Protein AF-A0A316RQM1-F1 (afdb_monomer_lite)

pLDDT: mean 90.56, std 8.35, range [61.09, 98.31]

Structure (mmCIF, N/CA/C/O backbone):
data_AF-A0A316RQM1-F1
#
_entry.id   AF-A0A316RQM1-F1
#
loop_
_atom_site.group_PDB
_atom_site.id
_atom_site.type_symbol
_atom_site.label_atom_id
_atom_site.label_alt_id
_atom_site.label_comp_id
_atom_site.label_asym_id
_atom_site.label_entity_id
_atom_site.label_seq_id
_atom_site.pdbx_PDB_ins_code
_atom_site.Cartn_x
_atom_site.Cartn_y
_atom_site.Cartn_z
_atom_site.occupancy
_atom_site.B_iso_or_equiv
_atom_site.auth_seq_id
_atom_site.auth_comp_id
_atom_site.auth_asym_id
_atom_site.auth_atom_id
_atom_site.pdbx_PDB_model_num
ATOM 1 N N . MET A 1 1 ? 5.976 -6.805 -0.600 1.00 80.56 1 MET A N 1
ATOM 2 C CA . MET A 1 1 ? 6.925 -6.473 -1.693 1.00 80.56 1 MET A CA 1
ATOM 3 C C . MET A 1 1 ? 8.265 -7.166 -1.502 1.00 80.56 1 MET A C 1
ATOM 5 O O . MET A 1 1 ? 8.584 -7.981 -2.345 1.00 80.56 1 MET A O 1
ATOM 9 N N . ARG A 1 2 ? 9.042 -6.856 -0.448 1.00 82.62 2 ARG A N 1
ATOM 10 C CA . ARG A 1 2 ? 10.374 -7.451 -0.222 1.00 82.62 2 ARG A CA 1
ATOM 11 C C . ARG A 1 2 ? 10.342 -8.982 -0.248 1.00 82.62 2 ARG A C 1
ATOM 13 O O . ARG A 1 2 ? 10.965 -9.556 -1.122 1.00 82.62 2 ARG A O 1
ATOM 20 N N . GLU A 1 3 ? 9.548 -9.592 0.629 1.00 82.88 3 GLU A N 1
ATOM 21 C CA . GLU A 1 3 ? 9.405 -11.055 0.717 1.00 82.88 3 GLU A CA 1
ATOM 22 C C . GLU A 1 3 ? 9.011 -11.685 -0.626 1.00 82.88 3 GLU A C 1
ATOM 24 O O . GLU A 1 3 ? 9.565 -12.702 -1.028 1.00 82.88 3 GLU A O 1
ATOM 29 N N . PHE A 1 4 ? 8.099 -11.039 -1.362 1.00 86.31 4 PHE A N 1
ATOM 30 C CA . PHE A 1 4 ? 7.706 -11.479 -2.701 1.00 86.31 4 PHE A CA 1
ATOM 31 C C . PHE A 1 4 ? 8.886 -11.440 -3.677 1.00 86.31 4 PHE A C 1
ATOM 33 O O . PHE A 1 4 ? 9.168 -12.439 -4.314 1.00 86.31 4 PHE A O 1
ATOM 40 N N . LEU A 1 5 ? 9.603 -10.316 -3.776 1.00 86.56 5 LEU A N 1
ATOM 41 C CA . LEU A 1 5 ? 10.746 -10.194 -4.689 1.00 86.56 5 LEU A CA 1
ATOM 42 C C . LEU A 1 5 ? 11.932 -11.083 -4.287 1.00 86.56 5 LEU A C 1
ATOM 44 O O . LEU A 1 5 ? 12.729 -11.424 -5.143 1.00 86.56 5 LEU A O 1
ATOM 48 N N . GLU A 1 6 ? 12.067 -11.440 -3.009 1.00 86.62 6 GLU A N 1
ATOM 49 C CA . GLU A 1 6 ? 13.113 -12.351 -2.524 1.00 86.62 6 GLU A CA 1
ATOM 50 C C . GLU A 1 6 ? 12.793 -13.832 -2.779 1.00 86.62 6 GLU A C 1
ATOM 52 O O . GLU A 1 6 ? 13.708 -14.650 -2.789 1.00 86.62 6 GLU A O 1
ATOM 57 N N . SER A 1 7 ? 11.517 -14.180 -2.965 1.00 86.56 7 SER A N 1
ATOM 58 C CA . SER A 1 7 ? 11.055 -15.558 -3.203 1.00 86.56 7 SER A CA 1
ATOM 59 C C . SER A 1 7 ? 10.560 -15.811 -4.629 1.00 86.56 7 SER A C 1
ATOM 61 O O . SER A 1 7 ? 10.368 -16.963 -5.018 1.00 86.56 7 SER A O 1
ATOM 63 N N . ALA A 1 8 ? 10.338 -14.755 -5.412 1.00 87.12 8 ALA A N 1
ATOM 64 C CA . ALA A 1 8 ? 9.932 -14.857 -6.801 1.00 87.12 8 ALA A CA 1
ATOM 65 C C . ALA A 1 8 ? 11.071 -15.412 -7.664 1.00 87.12 8 ALA A C 1
ATOM 67 O O . ALA A 1 8 ? 12.241 -15.112 -7.454 1.00 87.12 8 ALA A O 1
ATOM 68 N N . SER A 1 9 ? 10.702 -16.191 -8.677 1.00 84.06 9 SER A N 1
ATOM 69 C CA . SER A 1 9 ? 11.599 -16.601 -9.755 1.00 84.06 9 SER A CA 1
ATOM 70 C C . SER A 1 9 ? 11.026 -16.112 -11.078 1.00 84.06 9 SER A C 1
ATOM 72 O O . SER A 1 9 ? 9.811 -16.136 -11.291 1.00 84.06 9 SER A O 1
ATOM 74 N N . PHE A 1 10 ? 11.900 -15.632 -11.958 1.00 85.56 10 PHE A N 1
ATOM 75 C CA . PHE A 1 10 ? 11.519 -15.050 -13.239 1.00 85.56 10 PHE A CA 1
ATOM 76 C C . PHE A 1 10 ? 12.146 -15.859 -14.371 1.00 85.56 10 PHE A C 1
ATOM 78 O O . PHE A 1 10 ? 13.320 -16.212 -14.315 1.00 85.56 10 PHE A O 1
ATOM 85 N N . THR A 1 11 ? 11.359 -16.146 -15.404 1.00 84.62 11 THR A N 1
ATOM 86 C CA . THR A 1 11 ? 11.815 -16.812 -16.630 1.00 84.62 11 THR A CA 1
ATOM 87 C C . THR A 1 11 ? 11.328 -16.015 -17.833 1.00 84.62 11 THR A C 1
ATOM 89 O O . THR A 1 11 ? 10.285 -15.361 -17.769 1.00 84.62 11 THR A O 1
ATOM 92 N N . TRP A 1 12 ? 12.100 -16.018 -18.915 1.00 87.56 12 TRP A N 1
ATOM 93 C CA . TRP A 1 12 ? 11.749 -15.339 -20.159 1.00 87.56 12 TRP A CA 1
ATOM 94 C C . TRP A 1 12 ? 12.370 -16.056 -21.356 1.00 87.56 12 TRP A C 1
ATOM 96 O O . TRP A 1 12 ? 13.338 -16.806 -21.229 1.00 87.56 12 TRP A O 1
ATOM 106 N N . GLU A 1 13 ? 11.794 -15.820 -22.529 1.00 83.25 13 GLU A N 1
ATOM 107 C CA . GLU A 1 13 ? 12.276 -16.361 -23.797 1.00 83.25 13 GLU A CA 1
ATOM 108 C C . GLU A 1 13 ? 13.359 -15.447 -24.398 1.00 83.25 13 GLU A C 1
ATOM 110 O O . GLU A 1 13 ? 13.295 -14.226 -24.240 1.00 83.25 13 GLU A O 1
ATOM 115 N N . GLY A 1 14 ? 14.345 -16.014 -25.111 1.00 71.00 14 GLY A N 1
ATOM 116 C CA . GLY A 1 14 ? 15.284 -15.211 -25.915 1.00 71.00 14 GLY A CA 1
ATOM 117 C C . GLY A 1 14 ? 16.733 -15.701 -26.051 1.00 71.00 14 GLY A C 1
ATOM 118 O O . GLY A 1 14 ? 17.504 -15.058 -26.755 1.00 71.00 14 GLY A O 1
ATOM 119 N N . GLY A 1 15 ? 17.116 -16.830 -25.449 1.00 67.31 15 GLY A N 1
ATOM 120 C CA . GLY A 1 15 ? 18.496 -17.338 -25.519 1.00 67.31 15 GLY A CA 1
ATOM 121 C C . GLY A 1 15 ? 19.479 -16.580 -24.614 1.00 67.31 15 GLY A C 1
ATOM 122 O O . GLY A 1 15 ? 19.089 -15.714 -23.830 1.00 67.31 15 GLY A O 1
ATOM 123 N N . GLU A 1 16 ? 20.766 -16.931 -24.689 1.00 61.09 16 GLU A N 1
ATOM 124 C CA . GLU A 1 16 ? 21.826 -16.315 -23.878 1.00 61.09 16 GLU A CA 1
ATOM 125 C C . GLU A 1 16 ? 21.950 -14.807 -24.165 1.00 61.09 16 GLU A C 1
ATOM 127 O O . GLU A 1 16 ? 22.181 -14.390 -25.298 1.00 61.09 16 GLU A O 1
ATOM 132 N N . GLY A 1 17 ? 21.796 -13.977 -23.128 1.00 69.12 17 GLY A N 1
ATOM 133 C CA . GLY A 1 17 ? 21.959 -12.520 -23.213 1.00 69.12 17 GLY A CA 1
ATOM 134 C C . GLY A 1 17 ? 20.696 -11.722 -23.558 1.00 69.12 17 GLY A C 1
ATOM 135 O O . GLY A 1 17 ? 20.731 -10.494 -23.474 1.00 69.12 17 GLY A O 1
ATOM 136 N N . ALA A 1 18 ? 19.571 -12.369 -23.880 1.00 76.50 18 ALA A N 1
ATOM 137 C CA . ALA A 1 18 ? 18.295 -11.668 -23.997 1.00 76.50 18 ALA A CA 1
ATOM 138 C C . ALA A 1 18 ? 17.832 -11.172 -22.621 1.00 76.50 18 ALA A C 1
ATOM 140 O O . ALA A 1 18 ? 17.834 -11.927 -21.650 1.00 76.50 18 ALA A O 1
ATOM 141 N N . GLN A 1 19 ? 17.434 -9.904 -22.540 1.00 81.94 19 GLN A N 1
ATOM 142 C CA . GLN A 1 19 ? 16.924 -9.274 -21.324 1.00 81.94 19 GLN A CA 1
ATOM 143 C C . GLN A 1 19 ? 15.479 -8.825 -21.563 1.00 81.94 19 GLN A C 1
ATOM 145 O O . GLN A 1 19 ? 15.211 -8.158 -22.571 1.00 81.94 19 GLN A O 1
ATOM 150 N N . PRO A 1 20 ? 14.530 -9.199 -20.689 1.00 91.44 20 PRO A N 1
ATOM 151 C CA . PRO A 1 20 ? 13.158 -8.746 -20.819 1.00 91.44 20 PRO A CA 1
ATOM 152 C C . PRO A 1 20 ? 13.085 -7.250 -20.506 1.00 91.44 20 PRO A C 1
ATOM 154 O O . PRO A 1 20 ? 13.884 -6.724 -19.739 1.00 91.44 20 PRO A O 1
ATOM 157 N N . TYR A 1 21 ? 12.085 -6.570 -21.068 1.00 93.62 21 TYR A N 1
ATOM 158 C CA . TYR A 1 21 ? 11.759 -5.216 -20.628 1.00 93.62 21 TYR A CA 1
ATOM 159 C C . TYR A 1 21 ? 11.063 -5.289 -19.268 1.00 93.62 21 TYR A C 1
ATOM 161 O O . TYR A 1 21 ? 9.977 -5.865 -19.160 1.00 93.62 21 TYR A O 1
ATOM 169 N N . VAL A 1 22 ? 11.672 -4.700 -18.243 1.00 94.81 22 VAL A N 1
ATOM 170 C CA . VAL A 1 22 ? 11.156 -4.705 -16.873 1.00 94.81 22 VAL A CA 1
ATOM 171 C C . VAL A 1 22 ? 10.711 -3.301 -16.492 1.00 94.81 22 VAL A C 1
ATOM 173 O O . VAL A 1 22 ? 11.502 -2.360 -16.434 1.00 94.81 22 VAL A O 1
ATOM 176 N N . PHE A 1 23 ? 9.437 -3.159 -16.146 1.00 96.12 23 PHE A N 1
ATOM 177 C CA . PHE A 1 23 ? 8.900 -1.916 -15.606 1.00 96.12 23 PHE A CA 1
ATOM 178 C C . PHE A 1 23 ? 8.455 -2.079 -14.152 1.00 96.12 23 PHE A C 1
ATOM 180 O O . PHE A 1 23 ? 8.118 -3.169 -13.694 1.00 96.12 23 PHE A O 1
ATOM 187 N N . TYR A 1 24 ? 8.422 -0.968 -13.420 1.00 95.31 24 TYR A N 1
ATOM 188 C CA . TYR A 1 24 ? 7.946 -0.916 -12.043 1.00 95.31 24 TYR A CA 1
ATOM 189 C C . TYR A 1 24 ? 6.969 0.242 -11.870 1.00 95.31 2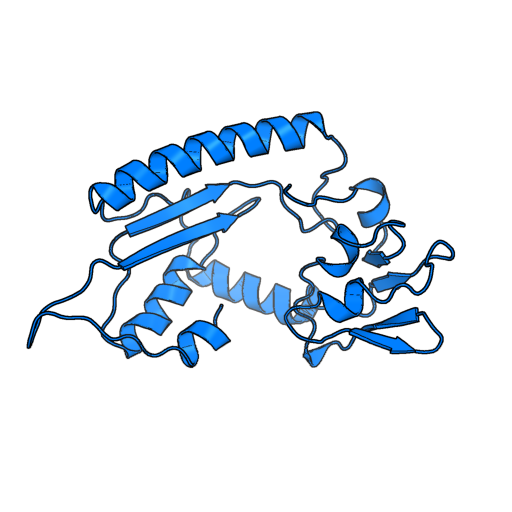4 TYR A C 1
ATOM 191 O O . TYR A 1 24 ? 7.334 1.396 -12.086 1.00 95.31 24 TYR A O 1
ATOM 199 N N . VAL A 1 25 ? 5.738 -0.049 -11.448 1.00 96.12 25 VAL A N 1
ATOM 200 C CA . VAL A 1 25 ? 4.724 0.971 -11.147 1.00 96.12 25 VAL A CA 1
ATOM 201 C C . VAL A 1 25 ? 4.502 1.027 -9.640 1.00 96.12 25 VAL A C 1
ATOM 203 O O . VAL A 1 25 ? 4.145 0.024 -9.029 1.00 96.12 25 VAL A O 1
ATOM 206 N N . ALA A 1 26 ? 4.692 2.202 -9.041 1.00 94.25 26 ALA A N 1
ATOM 207 C CA . ALA A 1 26 ? 4.460 2.429 -7.619 1.00 94.25 26 ALA A CA 1
ATOM 208 C C . ALA A 1 26 ? 3.297 3.401 -7.394 1.00 94.25 26 ALA A C 1
ATOM 210 O O . ALA A 1 26 ? 3.263 4.494 -7.969 1.00 94.25 26 ALA A O 1
ATOM 211 N N . THR A 1 27 ? 2.385 3.048 -6.494 1.00 93.94 27 THR A N 1
ATOM 212 C CA . THR A 1 27 ? 1.395 3.981 -5.947 1.00 93.94 27 THR A CA 1
ATOM 213 C C . THR A 1 27 ? 1.939 4.648 -4.689 1.00 93.94 27 THR A C 1
ATOM 215 O O . THR A 1 27 ? 2.566 3.982 -3.866 1.00 93.94 27 THR A O 1
ATOM 218 N N . TYR A 1 28 ? 1.687 5.942 -4.502 1.00 92.38 28 TYR A N 1
ATOM 219 C CA . TYR A 1 28 ? 2.135 6.669 -3.308 1.00 92.38 28 TYR A CA 1
ATOM 220 C C . TYR A 1 28 ? 1.220 7.850 -2.968 1.00 92.38 28 TYR A C 1
ATOM 222 O O . TYR A 1 28 ? 0.585 8.411 -3.856 1.00 92.38 28 TYR A O 1
ATOM 230 N N . GLY A 1 29 ? 1.170 8.264 -1.700 1.00 90.31 29 GLY A N 1
ATOM 231 C CA . GLY A 1 29 ? 0.398 9.441 -1.279 1.00 90.31 29 GLY A CA 1
ATOM 232 C C . GLY A 1 29 ? 1.213 10.735 -1.301 1.00 90.31 29 GLY A C 1
ATOM 233 O O . GLY A 1 29 ? 0.898 11.688 -2.025 1.00 90.31 29 GLY A O 1
ATOM 234 N N . THR A 1 30 ? 2.307 10.762 -0.535 1.00 86.81 30 THR A N 1
ATOM 235 C CA . THR A 1 30 ? 3.176 11.946 -0.405 1.00 86.81 30 THR A CA 1
ATOM 236 C C . THR A 1 30 ? 4.432 11.858 -1.272 1.00 86.81 30 THR A C 1
ATOM 238 O O . THR A 1 30 ? 4.593 12.641 -2.209 1.00 86.81 30 THR A O 1
ATOM 241 N N . THR A 1 31 ? 5.300 10.885 -0.996 1.00 86.56 31 THR A N 1
ATOM 242 C CA . THR A 1 31 ? 6.554 10.637 -1.723 1.00 86.56 31 THR A CA 1
ATOM 243 C C . THR A 1 31 ? 6.645 9.169 -2.121 1.00 86.56 31 THR A C 1
ATOM 245 O O . THR A 1 31 ? 6.156 8.304 -1.400 1.00 86.56 31 THR A O 1
ATOM 248 N N . ILE A 1 32 ? 7.292 8.885 -3.252 1.00 86.81 32 ILE A N 1
ATOM 249 C CA . ILE A 1 32 ? 7.579 7.515 -3.693 1.00 86.81 32 ILE A CA 1
ATOM 250 C C . ILE A 1 32 ? 8.691 6.847 -2.861 1.00 86.81 32 ILE A C 1
ATOM 252 O O . ILE A 1 32 ? 8.854 5.626 -2.873 1.00 86.81 32 ILE A O 1
ATOM 256 N N . GLY A 1 33 ? 9.460 7.640 -2.108 1.00 86.06 33 GLY A N 1
ATOM 257 C CA . GLY A 1 33 ? 10.521 7.139 -1.241 1.00 86.06 33 GLY A CA 1
ATOM 258 C C . GLY A 1 33 ? 11.615 6.392 -2.010 1.00 86.06 33 GLY A C 1
ATOM 259 O O . GLY A 1 33 ? 11.979 6.749 -3.130 1.00 86.06 33 GLY A O 1
ATOM 260 N N . ALA A 1 34 ? 12.156 5.345 -1.383 1.00 86.19 34 ALA A N 1
ATOM 261 C CA . ALA A 1 34 ? 13.225 4.506 -1.929 1.00 86.19 34 ALA A CA 1
ATOM 262 C C . ALA A 1 34 ? 12.710 3.162 -2.485 1.00 86.19 34 ALA A C 1
ATOM 264 O O . ALA A 1 34 ? 13.476 2.205 -2.607 1.00 86.19 34 ALA A O 1
ATOM 265 N N . VAL A 1 35 ? 11.409 3.047 -2.779 1.00 87.12 35 VAL A N 1
ATOM 266 C CA . VAL A 1 35 ? 10.796 1.757 -3.140 1.00 87.12 35 VAL A CA 1
ATOM 267 C C . VAL A 1 35 ? 11.360 1.195 -4.448 1.00 87.12 35 VAL A C 1
ATOM 269 O O . VAL A 1 35 ? 11.734 0.027 -4.499 1.00 87.12 35 VAL A O 1
ATOM 272 N N . VAL A 1 36 ? 11.539 2.046 -5.464 1.00 90.31 36 VAL A N 1
ATOM 273 C CA . VAL A 1 36 ? 12.078 1.650 -6.774 1.00 90.31 36 VAL A CA 1
ATOM 274 C C . VAL A 1 36 ? 13.533 1.198 -6.652 1.00 90.31 36 VAL A C 1
ATOM 276 O O . VAL A 1 36 ? 13.902 0.154 -7.176 1.00 90.31 36 VAL A O 1
ATOM 279 N N . SER A 1 37 ? 14.368 1.946 -5.922 1.00 88.25 37 SER A N 1
ATOM 280 C CA . SER A 1 37 ? 15.776 1.576 -5.733 1.00 88.25 37 SER A CA 1
ATOM 281 C C . SER A 1 37 ? 15.925 0.303 -4.898 1.00 88.25 37 SER A C 1
ATOM 283 O O . SER A 1 37 ? 16.822 -0.496 -5.158 1.00 88.25 37 SER A O 1
ATOM 285 N N . SER A 1 38 ? 15.030 0.081 -3.931 1.00 87.38 38 SER A N 1
ATOM 286 C CA . SER A 1 38 ? 14.982 -1.150 -3.139 1.00 87.38 38 SER A CA 1
ATOM 287 C C . SER A 1 38 ? 14.559 -2.350 -3.987 1.00 87.38 38 SER A C 1
ATOM 289 O O . SER A 1 38 ? 15.211 -3.386 -3.919 1.00 87.38 38 SER A O 1
ATOM 291 N N . ALA A 1 39 ? 13.527 -2.202 -4.823 1.00 90.81 39 ALA A N 1
ATOM 292 C CA . ALA A 1 39 ? 13.090 -3.241 -5.755 1.00 90.81 39 ALA A CA 1
ATOM 293 C C . ALA A 1 39 ? 14.188 -3.579 -6.773 1.00 90.81 39 ALA A C 1
ATOM 295 O O . ALA A 1 39 ? 14.514 -4.748 -6.957 1.00 90.81 39 ALA A O 1
ATOM 296 N N . ASN A 1 40 ? 14.835 -2.563 -7.353 1.00 90.12 40 ASN A N 1
ATOM 297 C CA . ASN A 1 40 ? 15.922 -2.765 -8.306 1.00 90.12 40 ASN A CA 1
ATOM 298 C C . ASN A 1 40 ? 17.098 -3.544 -7.689 1.00 90.12 40 ASN A C 1
ATOM 300 O O . ASN A 1 40 ? 17.657 -4.421 -8.333 1.00 90.12 40 ASN A O 1
ATOM 304 N N . LYS A 1 41 ? 17.460 -3.271 -6.425 1.00 89.25 41 LYS A N 1
ATOM 305 C CA . LYS A 1 41 ? 18.515 -4.020 -5.711 1.00 89.25 41 LYS A CA 1
ATOM 306 C C . LYS A 1 41 ? 18.170 -5.495 -5.497 1.00 89.25 41 LYS A C 1
ATOM 308 O O . LYS A 1 41 ? 19.083 -6.312 -5.447 1.00 89.25 41 LYS A O 1
ATOM 313 N N . LEU A 1 42 ? 16.890 -5.817 -5.313 1.00 89.38 42 LEU A N 1
ATOM 314 C CA . LEU A 1 42 ? 16.440 -7.198 -5.143 1.00 89.38 42 LEU A CA 1
ATOM 315 C C . LEU A 1 42 ? 16.463 -7.940 -6.483 1.00 89.38 42 LEU A C 1
ATOM 317 O O . LEU A 1 42 ? 17.039 -9.016 -6.545 1.00 89.38 42 LEU A O 1
ATOM 321 N N . LEU A 1 43 ? 15.970 -7.311 -7.554 1.00 88.44 43 LEU A N 1
ATOM 322 C CA . LEU A 1 43 ? 15.920 -7.893 -8.902 1.00 88.44 43 LEU A CA 1
ATOM 323 C C . LEU A 1 43 ? 17.300 -8.118 -9.538 1.00 88.44 43 LEU A C 1
ATOM 325 O O . LEU A 1 43 ? 17.477 -9.059 -10.306 1.00 88.44 43 LEU A O 1
ATOM 329 N N . VAL A 1 44 ? 18.302 -7.301 -9.191 1.00 81.75 44 VAL A N 1
ATOM 330 C CA . VAL A 1 44 ? 19.681 -7.482 -9.686 1.00 81.75 44 VAL A CA 1
ATOM 331 C C . VAL A 1 44 ? 20.263 -8.843 -9.293 1.00 81.75 44 VAL A C 1
ATOM 333 O O . VAL A 1 44 ? 21.111 -9.359 -10.018 1.00 81.75 44 VAL A O 1
ATOM 336 N N . LYS A 1 45 ? 19.804 -9.450 -8.188 1.00 76.88 45 LYS A N 1
ATOM 337 C CA . LYS A 1 45 ? 20.220 -10.808 -7.799 1.00 76.88 45 LYS A CA 1
ATOM 338 C C . LYS A 1 45 ? 19.833 -11.855 -8.846 1.00 76.88 45 LYS A C 1
ATOM 340 O O . LYS A 1 45 ? 20.586 -12.799 -9.050 1.00 76.88 45 LYS A O 1
ATOM 345 N N . ASP A 1 46 ? 18.735 -11.617 -9.554 1.00 76.75 46 ASP A N 1
ATOM 346 C CA . ASP A 1 46 ? 18.210 -12.483 -10.611 1.00 76.75 46 ASP A CA 1
ATOM 347 C C . ASP A 1 46 ? 18.639 -12.008 -12.005 1.00 76.75 46 ASP A C 1
ATOM 349 O O . ASP A 1 46 ? 18.041 -12.372 -13.014 1.00 76.75 46 ASP A O 1
ATOM 353 N N . SER A 1 47 ? 19.674 -11.161 -12.080 1.00 83.62 47 SER A N 1
ATOM 354 C CA . SER A 1 47 ? 20.163 -10.562 -13.328 1.00 83.62 47 SER A CA 1
ATOM 355 C C . SER A 1 47 ? 19.113 -9.727 -14.079 1.00 83.62 47 SER A C 1
ATOM 357 O O . SER A 1 47 ? 19.259 -9.497 -15.278 1.00 83.62 47 SER A O 1
ATOM 359 N N . LEU A 1 48 ? 18.097 -9.226 -13.364 1.00 88.56 48 LEU A N 1
ATOM 360 C CA . LEU A 1 48 ? 17.076 -8.306 -13.864 1.00 88.56 48 LEU A CA 1
ATOM 361 C C . LEU A 1 48 ? 17.338 -6.877 -13.386 1.00 88.56 48 LEU A C 1
ATOM 363 O O . LEU A 1 48 ? 17.862 -6.630 -12.297 1.00 88.56 48 LEU A O 1
ATOM 367 N N . ARG A 1 49 ? 16.942 -5.898 -14.199 1.00 90.44 49 ARG A N 1
ATOM 368 C CA . ARG A 1 49 ? 17.038 -4.471 -13.869 1.00 90.44 49 ARG A CA 1
ATOM 369 C C . ARG A 1 49 ? 15.778 -3.770 -14.329 1.00 90.44 49 ARG A C 1
ATOM 371 O O . ARG A 1 49 ? 15.292 -4.053 -15.409 1.00 90.44 49 ARG A O 1
ATOM 378 N N . ILE A 1 50 ? 15.272 -2.844 -13.523 1.00 94.31 50 ILE A N 1
ATOM 379 C CA . ILE A 1 50 ? 14.118 -2.025 -13.898 1.00 94.31 50 ILE A CA 1
ATOM 380 C C . ILE A 1 50 ? 14.561 -1.031 -14.978 1.00 94.31 50 ILE A C 1
ATOM 382 O O . ILE A 1 50 ? 15.363 -0.137 -14.701 1.00 94.31 50 ILE A O 1
ATOM 386 N N . ASP A 1 51 ? 14.002 -1.165 -16.177 1.00 95.50 51 ASP A N 1
ATOM 387 C CA . ASP A 1 51 ? 14.214 -0.258 -17.305 1.00 95.50 51 ASP A CA 1
ATOM 388 C C . ASP A 1 51 ? 13.387 1.020 -17.164 1.00 95.50 51 ASP A C 1
ATOM 390 O O . ASP A 1 51 ? 13.875 2.114 -17.446 1.00 95.50 51 ASP A O 1
ATOM 394 N N . GLY A 1 52 ? 12.130 0.890 -16.726 1.00 96.31 52 GLY A N 1
ATOM 395 C CA . GLY A 1 52 ? 11.174 1.992 -16.597 1.00 96.31 52 GLY A CA 1
ATOM 396 C C . GLY A 1 52 ? 10.507 2.029 -15.225 1.00 96.31 52 GLY A C 1
ATOM 397 O O . GLY A 1 52 ? 9.857 1.070 -14.812 1.00 96.31 52 GLY A O 1
ATOM 398 N N . ALA A 1 53 ? 10.629 3.148 -14.512 1.00 96.50 53 ALA A N 1
ATOM 399 C CA . ALA A 1 53 ? 9.984 3.351 -13.217 1.00 96.50 53 ALA A CA 1
ATOM 400 C C . ALA A 1 53 ? 8.864 4.385 -13.325 1.00 96.50 53 ALA A C 1
ATOM 402 O O . ALA A 1 53 ? 9.098 5.510 -13.754 1.00 96.50 53 ALA A O 1
ATOM 403 N N . PHE A 1 54 ? 7.664 4.045 -12.870 1.00 97.12 54 PHE A N 1
ATOM 404 C CA . PHE A 1 54 ? 6.464 4.863 -13.008 1.00 97.12 54 PHE A CA 1
ATOM 405 C C . PHE A 1 54 ? 5.782 5.070 -11.658 1.00 97.12 54 PHE A C 1
ATOM 407 O O . PHE A 1 54 ? 5.791 4.199 -10.791 1.00 97.12 54 PHE A O 1
ATOM 414 N N . GLY A 1 55 ? 5.179 6.243 -11.478 1.00 96.12 55 GLY A N 1
ATOM 415 C CA . GLY A 1 55 ? 4.564 6.648 -10.218 1.00 96.12 55 GLY A CA 1
ATOM 416 C C . GLY A 1 55 ? 3.140 7.140 -10.421 1.00 96.12 55 GLY A C 1
ATOM 417 O O . GLY A 1 55 ? 2.882 7.970 -11.300 1.00 96.12 55 GLY A O 1
ATOM 418 N N . VAL A 1 56 ? 2.237 6.655 -9.572 1.00 96.62 56 VAL A N 1
ATOM 419 C CA . VAL A 1 56 ? 0.834 7.068 -9.510 1.00 96.62 56 VAL A CA 1
ATOM 420 C C . VAL A 1 56 ? 0.557 7.642 -8.126 1.00 96.62 56 VAL A C 1
ATOM 422 O O . VAL A 1 56 ? 0.610 6.935 -7.120 1.00 96.62 56 VAL A O 1
ATOM 425 N N . ARG A 1 57 ? 0.272 8.944 -8.062 1.00 95.06 57 ARG A N 1
ATOM 426 C CA . ARG A 1 57 ? -0.039 9.600 -6.793 1.00 95.06 57 ARG A CA 1
ATOM 427 C C . ARG A 1 57 ? -1.515 9.411 -6.438 1.00 95.06 57 ARG A C 1
ATOM 429 O O . ARG A 1 57 ? -2.366 9.987 -7.110 1.00 95.06 57 ARG A O 1
ATOM 436 N N . MET A 1 58 ? -1.788 8.667 -5.372 1.00 95.38 58 MET A N 1
ATOM 437 C CA . MET A 1 58 ? -3.122 8.302 -4.872 1.00 95.38 58 MET A CA 1
ATOM 438 C C . MET A 1 58 ? -3.468 9.069 -3.580 1.00 95.38 58 MET A C 1
ATOM 440 O O . MET A 1 58 ? -2.604 9.763 -3.035 1.00 95.38 58 MET A O 1
ATOM 444 N N . PRO A 1 59 ? -4.715 8.995 -3.076 1.00 95.75 59 PRO A N 1
ATOM 445 C CA . PRO A 1 59 ? -5.023 9.363 -1.694 1.00 95.75 59 PRO A CA 1
ATOM 446 C C . PRO A 1 59 ? -4.151 8.567 -0.713 1.00 95.75 59 PRO A C 1
ATOM 448 O O . PRO A 1 59 ? -3.889 7.385 -0.931 1.00 95.75 59 PRO A O 1
ATOM 451 N N . ASP A 1 60 ? -3.663 9.225 0.338 1.00 93.75 60 ASP A N 1
ATOM 452 C CA . ASP A 1 60 ? -2.782 8.590 1.319 1.00 93.75 60 ASP A CA 1
ATOM 453 C C . ASP A 1 60 ? -3.623 7.896 2.392 1.00 93.75 60 ASP A C 1
ATOM 455 O O . ASP A 1 60 ? -4.364 8.543 3.129 1.00 93.75 60 ASP A O 1
ATOM 459 N N . THR A 1 61 ? -3.519 6.572 2.456 1.00 93.56 61 THR A N 1
ATOM 460 C CA . THR A 1 61 ? -4.293 5.737 3.377 1.00 93.56 61 THR A CA 1
ATOM 461 C C . THR A 1 61 ? -3.688 5.683 4.775 1.00 93.56 61 THR A C 1
ATOM 463 O O . THR A 1 61 ? -4.201 4.981 5.634 1.00 93.56 61 THR A O 1
ATOM 466 N N . TRP A 1 62 ? -2.599 6.402 5.062 1.00 93.69 62 TRP A N 1
ATOM 467 C CA . TRP A 1 62 ? -2.041 6.441 6.410 1.00 93.69 62 TRP A CA 1
ATOM 468 C C . TRP A 1 62 ? -2.766 7.461 7.306 1.00 93.69 62 TRP A C 1
ATOM 470 O O . TRP A 1 62 ? -2.233 8.519 7.663 1.00 93.69 62 TRP A O 1
ATOM 480 N N . THR A 1 63 ? -4.000 7.134 7.700 1.00 95.19 63 THR A N 1
ATOM 481 C CA . THR A 1 63 ? -4.916 8.042 8.411 1.00 95.19 63 THR A CA 1
ATOM 482 C C . THR A 1 63 ? -4.557 8.452 9.845 1.00 95.19 63 THR A C 1
ATOM 484 O O . THR A 1 63 ? -5.138 9.417 10.333 1.00 95.19 63 THR A O 1
ATOM 487 N N . PRO A 1 64 ? -3.553 7.884 10.543 1.00 93.50 64 PRO A N 1
ATOM 488 C CA . PRO A 1 64 ? -2.988 8.527 11.727 1.00 93.50 64 PRO A CA 1
ATOM 489 C C . PRO A 1 64 ? -2.393 9.909 11.423 1.00 93.50 64 PRO A C 1
ATOM 491 O O . PRO A 1 64 ? -2.315 10.756 12.313 1.00 93.50 64 PRO A O 1
ATOM 494 N N . MET A 1 65 ? -1.979 10.148 10.172 1.00 92.81 65 MET A N 1
ATOM 495 C CA . MET A 1 65 ? -1.375 11.405 9.726 1.00 92.81 65 MET A CA 1
ATOM 496 C C . MET A 1 65 ? -2.205 12.128 8.662 1.00 92.81 65 MET A C 1
ATOM 498 O O . MET A 1 65 ? -2.339 13.346 8.750 1.00 92.81 65 MET A O 1
ATOM 502 N N . PHE A 1 66 ? -2.743 11.409 7.673 1.00 94.94 66 PHE A N 1
ATOM 503 C CA . PHE A 1 66 ? -3.387 12.008 6.502 1.00 94.94 66 PHE A CA 1
ATOM 504 C C . PHE A 1 66 ? -4.909 11.941 6.563 1.00 94.94 66 PHE A C 1
ATOM 506 O O . PHE A 1 66 ? -5.476 10.971 7.046 1.00 94.94 66 PHE A O 1
ATOM 513 N N . ASP A 1 67 ? -5.557 12.977 6.043 1.00 95.94 67 ASP A N 1
ATOM 514 C CA . ASP A 1 67 ? -7.010 13.121 6.044 1.00 95.94 67 ASP A CA 1
ATOM 515 C C . ASP A 1 67 ? -7.603 12.769 4.671 1.00 95.94 67 ASP A C 1
ATOM 517 O O . ASP A 1 67 ? -7.225 13.361 3.647 1.00 95.94 67 ASP A O 1
ATOM 521 N N . VAL A 1 68 ? -8.530 11.808 4.672 1.00 96.44 68 VAL A N 1
ATOM 522 C CA . VAL A 1 68 ? -9.296 11.321 3.516 1.00 96.44 68 VAL A CA 1
ATOM 523 C C . VAL A 1 68 ? -10.812 11.498 3.698 1.00 96.44 68 VAL A C 1
ATOM 525 O O . VAL A 1 68 ? -11.583 10.952 2.916 1.00 96.44 68 VAL A O 1
ATOM 528 N N . SER A 1 69 ? -11.251 12.288 4.682 1.00 96.50 69 SER A N 1
ATOM 529 C CA . SER A 1 69 ? -12.673 12.535 4.969 1.00 96.50 69 SER A CA 1
ATOM 530 C C . SER A 1 69 ? -13.376 13.385 3.898 1.00 96.50 69 SER A C 1
ATOM 532 O O . SER A 1 69 ? -14.581 13.257 3.685 1.00 96.50 69 SER A O 1
ATOM 534 N N . ASP A 1 70 ? -12.631 14.224 3.171 1.00 97.00 70 ASP A N 1
ATOM 535 C CA . ASP A 1 70 ? -13.153 15.019 2.054 1.00 97.00 70 ASP A CA 1
ATOM 536 C C . ASP A 1 70 ? -13.262 14.171 0.773 1.00 97.00 70 ASP A C 1
ATOM 538 O O . ASP A 1 70 ? -12.309 14.035 -0.009 1.00 97.00 70 ASP A O 1
ATOM 542 N N . ALA A 1 71 ? -14.467 13.652 0.526 1.00 94.75 71 ALA A N 1
ATOM 543 C CA . ALA A 1 71 ? -14.787 12.842 -0.646 1.00 94.75 71 ALA A CA 1
ATOM 544 C C . ALA A 1 71 ? -14.522 13.562 -1.981 1.00 94.75 71 ALA A C 1
ATOM 546 O O . ALA A 1 71 ? -14.109 12.920 -2.948 1.00 94.75 71 ALA A O 1
ATOM 547 N N . GLN A 1 72 ? -14.691 14.888 -2.061 1.00 96.38 72 GLN A N 1
ATOM 548 C CA . GLN A 1 72 ? -14.426 15.627 -3.299 1.00 96.38 72 GLN A CA 1
ATOM 549 C C . GLN A 1 72 ? -12.925 15.731 -3.573 1.00 96.38 72 GLN A C 1
ATOM 551 O O . GLN A 1 72 ? -12.479 15.602 -4.714 1.00 96.38 72 GLN A O 1
ATOM 556 N N . LYS A 1 73 ? -12.115 15.965 -2.536 1.00 95.75 73 LYS A N 1
ATOM 557 C CA . LYS A 1 73 ? -10.651 15.980 -2.653 1.00 95.75 73 LYS A CA 1
ATOM 558 C C . LYS A 1 73 ? -10.111 14.605 -3.030 1.00 95.75 73 LYS A C 1
ATOM 560 O O . LYS A 1 73 ? -9.211 14.529 -3.871 1.00 95.75 73 LYS A O 1
ATOM 565 N N . VAL A 1 74 ? -10.668 13.546 -2.447 1.00 96.62 74 VAL A N 1
ATOM 566 C CA . VAL A 1 74 ? -10.360 12.155 -2.801 1.00 96.62 74 VAL A CA 1
ATOM 567 C C . VAL A 1 74 ? -10.730 11.874 -4.259 1.00 96.62 74 VAL A C 1
ATOM 569 O O . VAL A 1 74 ? -9.870 11.429 -5.018 1.00 96.62 74 VAL A O 1
ATOM 572 N N . ALA A 1 75 ? -11.947 12.217 -4.690 1.00 95.75 75 ALA A N 1
ATOM 573 C CA . ALA A 1 75 ? -12.398 12.025 -6.069 1.00 95.75 75 ALA A CA 1
ATOM 574 C C . ALA A 1 75 ? -11.497 12.757 -7.077 1.00 95.75 75 ALA A C 1
ATOM 576 O O . ALA A 1 75 ? -10.979 12.139 -8.005 1.00 95.75 75 ALA A O 1
ATOM 577 N N . ARG A 1 76 ? -11.184 14.039 -6.834 1.00 96.62 76 ARG A N 1
ATOM 578 C CA . ARG A 1 76 ? -10.244 14.808 -7.671 1.00 96.62 76 ARG A CA 1
ATOM 579 C C . ARG A 1 76 ? -8.866 14.148 -7.756 1.00 96.62 76 ARG A C 1
ATOM 581 O O . ARG A 1 76 ? -8.237 14.163 -8.815 1.00 96.62 76 ARG A O 1
ATOM 588 N N . ARG A 1 77 ? -8.362 13.587 -6.649 1.00 96.19 77 ARG A N 1
ATOM 589 C CA . ARG A 1 77 ? -7.079 12.868 -6.634 1.00 96.19 77 ARG A CA 1
ATOM 590 C C . ARG A 1 77 ? -7.150 11.594 -7.474 1.00 96.19 77 ARG A C 1
ATOM 592 O O . ARG A 1 77 ? -6.217 11.355 -8.238 1.00 96.19 77 ARG A O 1
ATOM 599 N N . ASN A 1 78 ? -8.236 10.836 -7.363 1.00 96.88 78 ASN A N 1
ATOM 600 C CA . ASN A 1 78 ? -8.457 9.624 -8.149 1.00 96.88 78 ASN A CA 1
ATOM 601 C C . ASN A 1 78 ? -8.553 9.932 -9.645 1.00 96.88 78 ASN A C 1
ATOM 603 O O . ASN A 1 78 ? -7.833 9.326 -10.424 1.00 96.88 78 ASN A O 1
ATOM 607 N N . GLU A 1 79 ? -9.294 10.961 -10.057 1.00 97.19 79 GLU A N 1
ATOM 608 C CA . GLU A 1 79 ? -9.367 11.347 -11.473 1.00 97.19 79 GLU A CA 1
ATOM 609 C C . GLU A 1 79 ? -7.995 11.710 -12.070 1.00 97.19 79 GLU A C 1
ATOM 611 O O . GLU A 1 79 ? -7.687 11.400 -13.227 1.00 97.19 79 GLU A O 1
ATOM 616 N N . VAL A 1 80 ? -7.150 12.399 -11.293 1.00 96.88 80 VAL A N 1
ATOM 617 C CA . VAL A 1 80 ? -5.765 12.700 -11.691 1.00 96.88 80 VAL A CA 1
ATOM 618 C C . VAL A 1 80 ? -4.951 11.411 -11.802 1.00 96.88 80 VAL A C 1
ATOM 620 O O . VAL A 1 80 ? -4.182 11.262 -12.756 1.00 96.88 80 VAL A O 1
ATOM 623 N N . ALA A 1 81 ? -5.113 10.490 -10.853 1.00 96.69 81 ALA A N 1
ATOM 624 C CA . ALA A 1 81 ? -4.450 9.197 -10.877 1.00 96.69 81 ALA A CA 1
ATOM 625 C C . ALA A 1 81 ? -4.873 8.359 -12.090 1.00 96.69 81 ALA A C 1
ATOM 627 O O . ALA A 1 81 ? -4.001 7.850 -12.786 1.00 96.69 81 ALA A O 1
ATOM 628 N N . ASP A 1 82 ? -6.158 8.316 -12.432 1.00 97.19 82 ASP A N 1
ATOM 629 C CA . ASP A 1 82 ? -6.674 7.581 -13.591 1.00 97.19 82 ASP A CA 1
ATOM 630 C C . ASP A 1 82 ? -6.112 8.130 -14.904 1.00 97.19 82 ASP A C 1
ATOM 632 O O . ASP A 1 82 ? -5.665 7.381 -15.778 1.00 97.19 82 ASP A O 1
ATOM 636 N N . ARG A 1 83 ? -6.047 9.464 -15.041 1.00 97.75 83 ARG A N 1
ATOM 637 C CA . ARG A 1 83 ? -5.355 10.101 -16.175 1.00 97.75 83 ARG A CA 1
ATOM 638 C C . ARG A 1 83 ? -3.879 9.711 -16.218 1.00 97.75 83 ARG A C 1
ATOM 640 O O . ARG A 1 83 ? -3.350 9.446 -17.298 1.00 97.75 83 ARG A O 1
ATOM 647 N N . ARG A 1 84 ? -3.213 9.651 -15.061 1.00 97.31 84 ARG A N 1
ATOM 648 C CA . ARG A 1 84 ? -1.806 9.245 -14.972 1.00 97.31 84 ARG A CA 1
ATOM 649 C C . ARG A 1 84 ? -1.612 7.775 -15.346 1.00 97.31 84 ARG A C 1
ATOM 651 O O . ARG A 1 84 ? -0.678 7.489 -16.088 1.00 97.31 84 ARG A O 1
ATOM 658 N N . ILE A 1 85 ? -2.489 6.879 -14.899 1.00 97.56 85 ILE A N 1
ATOM 659 C CA . ILE A 1 85 ? -2.475 5.447 -15.227 1.00 97.56 85 ILE A CA 1
ATOM 660 C C . ILE A 1 85 ? -2.618 5.252 -16.738 1.00 97.56 85 ILE A C 1
ATOM 662 O O . ILE A 1 85 ? -1.802 4.550 -17.333 1.00 97.56 85 ILE A O 1
ATOM 666 N N . ARG A 1 86 ? -3.572 5.945 -17.382 1.00 98.06 86 ARG A N 1
ATOM 667 C CA . ARG A 1 86 ? -3.717 5.916 -18.849 1.00 98.06 86 ARG A CA 1
ATOM 668 C C . ARG A 1 86 ? -2.428 6.325 -19.558 1.00 98.06 86 ARG A C 1
ATOM 670 O O . ARG A 1 86 ? -1.993 5.638 -20.474 1.00 98.06 86 ARG A O 1
ATOM 677 N N . LYS A 1 87 ? -1.765 7.386 -19.084 1.00 97.94 87 LYS A N 1
ATOM 678 C CA . LYS A 1 87 ? -0.500 7.826 -19.683 1.00 97.94 87 LYS A CA 1
ATOM 679 C C . LYS A 1 87 ? 0.652 6.846 -19.449 1.00 97.94 87 LYS A C 1
ATOM 681 O O . LYS A 1 87 ? 1.491 6.672 -20.323 1.00 97.94 87 LYS A O 1
ATOM 686 N N . ILE A 1 88 ? 0.717 6.231 -18.269 1.00 98.00 88 ILE A N 1
ATOM 687 C CA . ILE A 1 88 ? 1.733 5.220 -17.947 1.00 98.00 88 ILE A CA 1
ATOM 688 C C . ILE A 1 88 ? 1.565 3.995 -18.840 1.00 98.00 88 ILE A C 1
ATOM 690 O O . ILE A 1 88 ? 2.565 3.483 -19.325 1.00 98.00 88 ILE A O 1
ATOM 694 N N . ARG A 1 89 ? 0.327 3.570 -19.111 1.00 98.12 89 ARG A N 1
ATOM 695 C CA . ARG A 1 89 ? 0.058 2.478 -20.048 1.00 98.12 89 ARG A CA 1
ATOM 696 C C . ARG A 1 89 ? 0.672 2.751 -21.422 1.00 98.12 89 ARG A C 1
ATOM 698 O O . ARG A 1 89 ? 1.435 1.924 -21.893 1.00 98.12 89 ARG A O 1
ATOM 705 N N . GLU A 1 90 ? 0.424 3.924 -22.008 1.00 97.94 90 GLU A N 1
ATOM 706 C CA . GLU A 1 90 ? 1.021 4.300 -23.304 1.00 97.94 90 GLU A CA 1
ATOM 707 C C . GLU A 1 90 ? 2.557 4.238 -23.281 1.00 97.94 90 GLU A C 1
ATOM 709 O O . GLU A 1 90 ? 3.178 3.787 -24.238 1.00 97.94 90 GLU A O 1
ATOM 714 N N . LEU A 1 91 ? 3.173 4.681 -22.178 1.00 97.94 91 LEU A N 1
ATOM 715 C CA . LEU A 1 91 ? 4.627 4.655 -22.008 1.00 97.94 91 LEU A CA 1
ATOM 716 C C . LEU A 1 91 ? 5.169 3.227 -21.871 1.00 97.94 91 LEU A C 1
ATOM 718 O O . LEU A 1 91 ? 6.229 2.927 -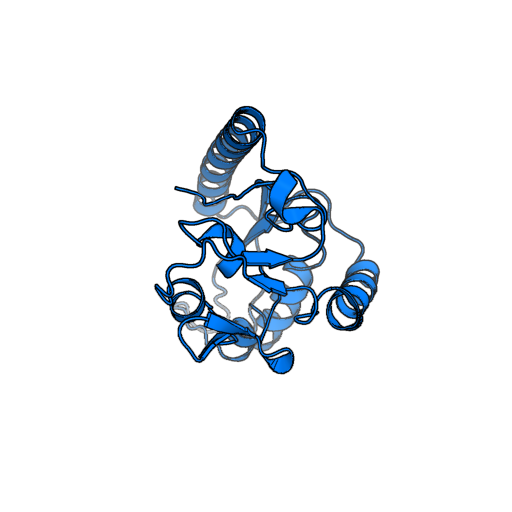22.411 1.00 97.94 91 LEU A O 1
ATOM 722 N N . ILE A 1 92 ? 4.463 2.351 -21.156 1.00 97.56 92 ILE A N 1
ATOM 723 C CA . ILE A 1 92 ? 4.829 0.937 -21.017 1.00 97.56 92 ILE A CA 1
ATOM 724 C C . ILE A 1 92 ? 4.669 0.217 -22.361 1.00 97.56 92 ILE A C 1
ATOM 726 O O . ILE A 1 92 ? 5.571 -0.518 -22.759 1.00 97.56 92 ILE A O 1
ATOM 730 N N . ASP A 1 93 ? 3.579 0.480 -23.088 1.00 97.38 93 ASP A N 1
ATOM 731 C CA . ASP A 1 93 ? 3.318 -0.089 -24.415 1.00 97.38 93 ASP A CA 1
ATOM 732 C C . ASP A 1 93 ? 4.425 0.310 -25.410 1.00 97.38 93 ASP A C 1
ATOM 734 O O . ASP A 1 93 ? 4.873 -0.507 -26.216 1.00 97.38 93 ASP A O 1
ATOM 738 N N . SER A 1 94 ? 4.949 1.538 -25.301 1.00 97.12 94 SER A N 1
ATOM 739 C CA . SER A 1 94 ? 6.099 2.014 -26.080 1.00 97.12 94 SER A CA 1
ATOM 740 C C . SER A 1 94 ? 7.466 1.648 -25.483 1.00 97.12 94 SER A C 1
ATOM 742 O O . SER A 1 94 ? 8.481 2.177 -25.937 1.00 97.12 94 SER A O 1
ATOM 744 N N . ARG A 1 95 ? 7.515 0.806 -24.440 1.00 96.94 95 ARG A N 1
ATOM 745 C CA . ARG A 1 95 ? 8.732 0.395 -23.712 1.00 96.94 95 ARG A CA 1
ATOM 746 C C . ARG A 1 95 ? 9.608 1.561 -23.242 1.00 96.94 95 ARG A C 1
ATOM 748 O O . ARG A 1 95 ? 10.836 1.503 -23.299 1.00 96.94 95 ARG A O 1
ATOM 755 N N . ALA A 1 96 ? 8.989 2.646 -22.785 1.00 97.44 96 ALA A N 1
ATOM 756 C CA . ALA A 1 96 ? 9.706 3.815 -22.298 1.00 97.44 96 ALA A CA 1
ATOM 757 C C . ALA A 1 96 ? 10.616 3.448 -21.116 1.00 97.44 96 ALA A C 1
ATOM 759 O O . ALA A 1 96 ? 10.206 2.765 -20.174 1.00 97.44 96 ALA A O 1
ATOM 760 N N . THR A 1 97 ? 11.849 3.938 -21.149 1.00 96.88 97 THR A N 1
ATOM 761 C CA . THR A 1 97 ? 12.845 3.712 -20.099 1.00 96.88 97 THR A CA 1
ATOM 762 C 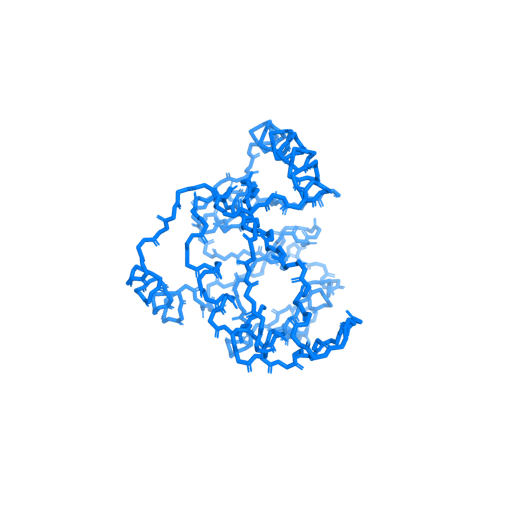C . THR A 1 97 ? 13.001 4.950 -19.213 1.00 96.88 97 THR A C 1
ATOM 764 O O . THR A 1 97 ? 12.461 6.027 -19.493 1.00 96.88 97 THR A O 1
ATOM 767 N N . GLY A 1 98 ? 13.731 4.803 -18.112 1.00 94.44 98 GLY A N 1
ATOM 768 C CA . GLY A 1 98 ? 14.071 5.884 -17.198 1.00 94.44 98 GLY A CA 1
ATOM 769 C C . GLY A 1 98 ? 13.019 6.155 -16.122 1.00 94.44 98 GLY A C 1
ATOM 770 O O . GLY A 1 98 ? 12.188 5.312 -15.773 1.00 94.44 98 GLY A O 1
ATOM 771 N N . TRP A 1 99 ? 13.108 7.347 -15.533 1.00 94.06 99 TRP A N 1
ATOM 772 C CA . TRP A 1 99 ? 12.359 7.719 -14.339 1.00 94.06 99 TRP A CA 1
ATOM 773 C C . TRP A 1 99 ? 11.135 8.582 -14.657 1.00 94.06 99 TRP A C 1
ATOM 775 O O . TRP A 1 99 ? 11.245 9.744 -15.041 1.00 94.06 99 TRP A O 1
ATOM 785 N N . HIS A 1 100 ? 9.957 8.026 -14.388 1.00 94.12 100 HIS A N 1
ATOM 786 C CA . HIS A 1 100 ? 8.635 8.630 -14.579 1.00 94.12 100 HIS A CA 1
ATOM 787 C C . HIS A 1 100 ? 7.824 8.629 -13.272 1.00 94.12 100 HIS A C 1
ATOM 789 O O . HIS A 1 100 ? 6.589 8.638 -13.285 1.00 94.12 100 HIS A O 1
ATOM 795 N N . ALA A 1 101 ? 8.501 8.567 -12.123 1.00 85.00 101 ALA A N 1
ATOM 796 C CA . ALA A 1 101 ? 7.892 8.193 -10.848 1.00 85.00 101 ALA A CA 1
ATOM 797 C C . ALA A 1 101 ? 7.803 9.322 -9.800 1.00 85.00 101 ALA A C 1
ATOM 799 O O . ALA A 1 101 ? 7.597 9.073 -8.615 1.00 85.00 101 ALA A O 1
ATOM 800 N N . GLY A 1 102 ? 7.901 10.579 -10.245 1.00 81.88 102 GLY A N 1
ATOM 801 C CA . GLY A 1 102 ? 7.824 11.764 -9.384 1.00 81.88 102 GLY A CA 1
ATOM 802 C C . GLY A 1 102 ? 9.202 12.240 -8.928 1.00 81.88 102 GLY A C 1
ATOM 803 O O . GLY A 1 102 ? 10.163 12.131 -9.677 1.00 81.88 102 GLY A O 1
ATOM 804 N N . ILE A 1 103 ? 9.322 12.798 -7.724 1.00 78.44 103 ILE A N 1
ATOM 805 C CA . ILE A 1 103 ? 10.619 13.262 -7.207 1.00 78.44 103 ILE A CA 1
ATOM 806 C C . ILE A 1 103 ? 11.337 12.075 -6.548 1.00 78.44 103 ILE A C 1
ATOM 808 O O . ILE A 1 103 ? 10.779 11.487 -5.615 1.00 78.44 103 ILE A O 1
ATOM 812 N N . PRO A 1 104 ? 12.549 11.703 -6.997 1.00 71.44 104 PRO A N 1
ATOM 813 C CA . PRO A 1 104 ? 13.312 10.650 -6.344 1.00 71.44 104 PRO A CA 1
ATOM 814 C C . PRO A 1 104 ? 13.727 11.101 -4.942 1.00 71.44 104 PRO A C 1
ATOM 816 O O . PRO A 1 104 ? 14.180 12.227 -4.740 1.00 71.44 104 PRO A O 1
ATOM 819 N N . SER A 1 105 ? 13.581 10.217 -3.957 1.00 68.88 105 SER A N 1
ATOM 820 C CA . SER A 1 105 ? 14.080 10.485 -2.606 1.00 68.88 105 SER A CA 1
ATOM 821 C C . SER A 1 105 ? 15.560 10.097 -2.492 1.00 68.88 105 SER A C 1
ATOM 823 O O . SER A 1 105 ? 15.950 9.056 -3.032 1.00 68.88 105 SER A O 1
ATOM 825 N N . PRO A 1 106 ? 16.394 10.870 -1.768 1.00 69.62 106 PRO A N 1
ATOM 826 C CA . PRO A 1 106 ? 17.776 10.484 -1.502 1.00 69.62 106 PRO A CA 1
ATOM 827 C C . PRO A 1 106 ? 17.852 9.111 -0.821 1.00 69.62 106 PRO A C 1
ATOM 829 O O . PRO A 1 106 ? 17.116 8.836 0.127 1.00 69.62 106 PRO A O 1
ATOM 832 N N . GLY A 1 107 ? 18.760 8.243 -1.275 1.00 66.44 107 GLY A N 1
ATOM 833 C CA . GLY A 1 107 ? 18.817 6.844 -0.826 1.00 66.44 107 GLY A CA 1
ATOM 834 C C . GLY A 1 107 ? 19.021 6.662 0.686 1.00 66.44 107 GLY A C 1
ATOM 835 O O . GLY A 1 107 ? 18.462 5.734 1.266 1.00 66.44 107 GLY A O 1
ATOM 836 N N . PHE A 1 108 ? 19.756 7.569 1.341 1.00 68.50 108 PHE A N 1
ATOM 837 C CA . PHE A 1 108 ? 19.968 7.536 2.795 1.00 68.50 108 PHE A CA 1
ATOM 838 C C . PHE A 1 108 ? 18.686 7.834 3.587 1.00 68.50 108 PHE A C 1
ATOM 840 O O . PHE A 1 108 ? 18.483 7.274 4.665 1.00 68.50 108 PHE A O 1
ATOM 847 N N . ALA A 1 109 ? 17.790 8.661 3.036 1.00 71.38 109 ALA A N 1
ATOM 848 C CA . ALA A 1 109 ? 16.523 8.989 3.675 1.00 71.38 109 ALA A CA 1
ATOM 849 C C . ALA A 1 109 ? 15.650 7.734 3.808 1.00 71.38 109 ALA A C 1
ATOM 851 O O . ALA A 1 109 ? 14.995 7.549 4.828 1.00 71.38 109 ALA A O 1
ATOM 852 N N . GLY A 1 110 ? 15.720 6.813 2.838 1.00 73.38 110 GLY A N 1
ATOM 853 C CA . GLY A 1 110 ? 15.026 5.525 2.903 1.00 73.38 110 GLY A CA 1
ATOM 854 C C . GLY A 1 110 ? 15.410 4.681 4.123 1.00 73.38 110 GLY A C 1
ATOM 855 O O . GLY A 1 110 ? 14.534 4.092 4.748 1.00 73.38 110 GLY A O 1
ATOM 856 N N . GLY A 1 111 ? 16.692 4.665 4.508 1.00 74.75 111 GLY A N 1
ATOM 857 C CA . GLY A 1 111 ? 17.156 3.940 5.697 1.00 74.75 111 GLY A CA 1
ATOM 858 C C . GLY A 1 111 ? 16.662 4.562 7.007 1.00 74.75 111 GLY A C 1
ATOM 859 O O . GLY A 1 111 ? 16.264 3.844 7.923 1.00 74.75 111 GLY A O 1
ATOM 860 N N . ILE A 1 112 ? 16.627 5.896 7.077 1.00 78.75 112 ILE A N 1
ATOM 861 C CA . ILE A 1 112 ? 16.089 6.626 8.234 1.00 78.75 112 ILE A CA 1
ATOM 862 C C . ILE A 1 112 ? 14.582 6.381 8.356 1.00 78.75 112 ILE A C 1
ATOM 864 O O . ILE A 1 112 ? 14.114 5.987 9.424 1.00 78.75 112 ILE A O 1
ATOM 868 N N . TYR A 1 113 ? 13.831 6.548 7.263 1.00 75.69 113 TYR A N 1
ATOM 869 C CA . TYR A 1 113 ? 12.390 6.295 7.248 1.00 75.69 113 TYR A CA 1
ATOM 870 C C . TYR A 1 113 ? 12.063 4.841 7.586 1.00 75.69 113 TYR A C 1
ATOM 872 O O . TYR A 1 113 ? 11.139 4.609 8.358 1.00 75.69 113 TYR A O 1
ATOM 880 N N . GLY A 1 114 ? 12.838 3.875 7.081 1.00 77.44 114 GLY A N 1
ATOM 881 C CA . GLY A 1 114 ? 12.679 2.459 7.420 1.00 77.44 114 GLY A CA 1
ATOM 882 C C . GLY A 1 114 ? 12.843 2.193 8.916 1.00 77.44 114 GLY A C 1
ATOM 883 O O . GLY A 1 114 ? 11.985 1.561 9.521 1.00 77.44 114 GLY A O 1
ATOM 884 N N . ARG A 1 115 ? 13.877 2.764 9.548 1.00 80.25 115 ARG A N 1
ATOM 885 C CA . ARG A 1 115 ? 14.104 2.614 10.994 1.00 80.25 115 ARG A CA 1
ATOM 886 C C . ARG A 1 115 ? 12.989 3.242 11.831 1.00 80.25 115 ARG A C 1
ATOM 888 O O . ARG A 1 115 ? 12.536 2.637 12.797 1.00 80.25 115 ARG A O 1
ATOM 895 N N . VAL A 1 116 ? 12.547 4.451 11.476 1.00 81.75 116 VAL A N 1
ATOM 896 C CA . VAL A 1 116 ? 11.415 5.112 12.153 1.00 81.75 116 VAL A CA 1
ATOM 897 C C . VAL A 1 116 ? 10.138 4.291 11.973 1.00 81.75 116 VAL A C 1
ATOM 899 O O . VAL A 1 116 ? 9.363 4.121 12.913 1.00 81.75 116 VAL A O 1
ATOM 902 N N . TYR A 1 117 ? 9.930 3.743 10.777 1.00 79.44 117 TYR A N 1
ATOM 903 C CA . TYR A 1 117 ? 8.788 2.895 10.494 1.00 79.44 117 TYR A CA 1
ATOM 904 C C . TYR A 1 117 ? 8.782 1.640 11.370 1.00 79.44 117 TYR A C 1
ATOM 906 O O . TYR A 1 117 ? 7.802 1.394 12.066 1.00 79.44 117 TYR A O 1
ATOM 914 N N . GLU A 1 118 ? 9.885 0.892 11.390 1.00 77.12 118 GLU A N 1
ATOM 915 C CA . GLU A 1 118 ? 10.018 -0.355 12.147 1.00 77.12 118 GLU A CA 1
ATOM 916 C C . GLU A 1 118 ? 9.914 -0.148 13.661 1.00 77.12 118 GLU A C 1
ATOM 918 O O . GLU A 1 118 ? 9.223 -0.918 14.324 1.00 77.12 118 GLU A O 1
ATOM 923 N N . ASN A 1 119 ? 10.547 0.900 14.195 1.00 77.38 119 ASN A N 1
ATOM 924 C CA . ASN A 1 119 ? 10.648 1.106 15.642 1.00 77.38 119 ASN A CA 1
ATOM 925 C C . ASN A 1 119 ? 9.499 1.925 16.241 1.00 77.38 119 ASN A C 1
ATOM 927 O O . ASN A 1 119 ? 9.321 1.917 17.457 1.00 77.38 119 ASN A O 1
ATOM 931 N N . SER A 1 120 ? 8.765 2.697 15.436 1.00 78.12 120 SER A N 1
ATOM 932 C CA . SER A 1 120 ? 7.791 3.663 15.968 1.00 78.12 120 SER A CA 1
ATOM 933 C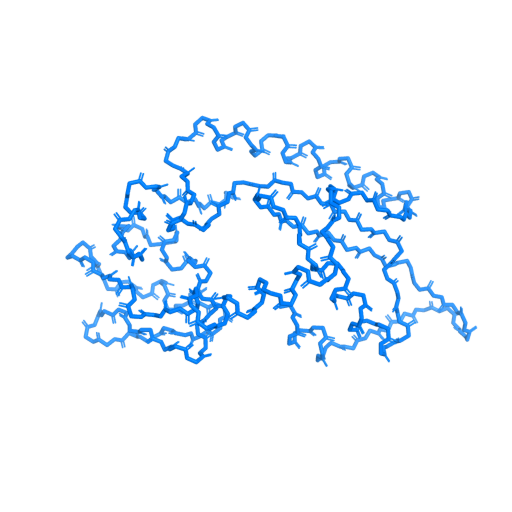 C . SER A 1 120 ? 6.437 3.628 15.269 1.00 78.12 120 SER A C 1
ATOM 935 O O . SER A 1 120 ? 5.418 3.731 15.945 1.00 78.12 120 SER A O 1
ATOM 937 N N . LEU A 1 121 ? 6.387 3.467 13.942 1.00 81.12 121 LEU A N 1
ATOM 938 C CA . LEU A 1 121 ? 5.112 3.494 13.207 1.00 81.12 121 LEU A CA 1
ATOM 939 C C . LEU A 1 121 ? 4.445 2.114 13.120 1.00 81.12 121 LEU A C 1
ATOM 941 O O . LEU A 1 121 ? 3.219 2.020 13.059 1.00 81.12 121 LEU A O 1
ATOM 945 N N . ARG A 1 122 ? 5.220 1.027 13.171 1.00 83.75 122 ARG A N 1
ATOM 946 C CA . ARG A 1 122 ? 4.727 -0.356 13.130 1.00 83.75 122 ARG A CA 1
ATOM 947 C C . ARG A 1 122 ? 4.309 -0.858 14.516 1.00 83.75 122 ARG A C 1
ATOM 949 O O . ARG A 1 122 ? 4.805 -1.855 15.028 1.00 83.75 122 ARG A O 1
ATOM 956 N N . ARG A 1 123 ? 3.382 -0.123 15.122 1.00 84.25 123 ARG A N 1
ATOM 957 C CA . ARG A 1 123 ? 2.827 -0.373 16.456 1.00 84.25 123 ARG A CA 1
ATOM 958 C C . ARG A 1 123 ? 1.382 -0.839 16.373 1.00 84.25 123 ARG A C 1
ATOM 960 O O . ARG A 1 123 ? 0.585 -0.217 15.664 1.00 84.25 123 ARG A O 1
ATOM 967 N N . THR A 1 124 ? 1.067 -1.923 17.080 1.00 89.06 124 THR A N 1
ATOM 968 C CA . THR A 1 124 ? -0.287 -2.494 17.155 1.00 89.06 124 THR A CA 1
ATOM 969 C C . THR A 1 124 ? -1.055 -2.084 18.403 1.00 89.06 124 THR A C 1
ATOM 971 O O . THR A 1 124 ? -2.276 -2.150 18.396 1.00 89.06 124 THR A O 1
ATOM 974 N N . ASP A 1 125 ? -0.368 -1.615 19.440 1.00 88.12 125 ASP A N 1
ATOM 975 C CA . ASP A 1 125 ? -0.958 -1.150 20.698 1.00 88.12 125 ASP A CA 1
ATOM 976 C C . ASP A 1 125 ? -1.732 0.171 20.558 1.00 88.12 125 ASP A C 1
ATOM 978 O O . ASP A 1 125 ? -2.473 0.561 21.452 1.00 88.12 125 ASP A O 1
ATOM 982 N N . GLU A 1 126 ? -1.606 0.843 19.413 1.00 89.50 126 GLU A N 1
ATOM 983 C CA . GLU A 1 126 ? -2.431 1.999 19.057 1.00 89.50 126 GLU A CA 1
ATOM 984 C C . GLU A 1 126 ? -3.777 1.619 18.418 1.00 89.50 126 GLU A C 1
ATOM 986 O O . GLU A 1 126 ? -4.603 2.513 18.213 1.00 89.50 126 GLU A O 1
ATOM 991 N N . PHE A 1 127 ? -4.001 0.344 18.061 1.00 95.44 127 PHE A N 1
ATOM 992 C CA . PHE A 1 127 ? -5.287 -0.085 17.509 1.00 95.44 127 PHE A CA 1
ATOM 993 C C . PHE A 1 127 ? -6.344 -0.214 18.602 1.00 95.44 127 PHE A C 1
ATOM 995 O O . PHE A 1 127 ? -6.119 -0.828 19.642 1.00 95.44 127 PHE A O 1
ATOM 1002 N N . THR A 1 128 ? -7.529 0.318 18.325 1.00 96.62 128 THR A N 1
ATOM 1003 C CA . THR A 1 128 ? -8.709 0.181 19.178 1.00 96.62 128 THR A CA 1
ATOM 1004 C C . THR A 1 128 ? -9.906 -0.286 18.359 1.00 96.62 128 THR A C 1
ATOM 1006 O O . THR A 1 128 ? -9.970 -0.082 17.144 1.00 96.62 128 THR A O 1
ATOM 1009 N N . VAL A 1 129 ? -10.851 -0.941 19.036 1.00 97.56 129 VAL A N 1
ATOM 1010 C CA . VAL A 1 129 ? -12.109 -1.429 18.460 1.00 97.56 129 VAL A CA 1
ATOM 1011 C C . VAL A 1 129 ? -13.254 -0.836 19.257 1.00 97.56 129 VAL A C 1
ATOM 1013 O O . VAL A 1 129 ? -13.320 -1.043 20.468 1.00 97.56 129 VAL A O 1
ATOM 1016 N N . GLY A 1 130 ? -14.144 -0.117 18.586 1.00 96.69 130 GLY A N 1
ATOM 1017 C CA . GLY A 1 130 ? -15.336 0.448 19.201 1.00 96.69 130 GLY A CA 1
ATOM 1018 C C . GLY A 1 130 ? -16.430 -0.584 19.506 1.00 96.69 130 GLY A C 1
ATOM 1019 O O . GLY A 1 130 ? -16.297 -1.789 19.257 1.00 96.69 130 GLY A O 1
ATOM 1020 N N . GLU A 1 131 ? -17.526 -0.105 20.084 1.00 96.94 131 GLU A N 1
ATOM 1021 C CA . GLU A 1 131 ? -18.711 -0.913 20.401 1.00 96.94 131 GLU A CA 1
ATOM 1022 C C . GLU A 1 131 ? -19.540 -1.234 19.154 1.00 96.94 131 GLU A C 1
ATOM 1024 O O . GLU A 1 131 ? -20.189 -2.271 19.104 1.00 96.94 131 GLU A O 1
ATOM 1029 N N . GLU A 1 132 ? -19.421 -0.411 18.114 1.00 97.12 132 GLU A N 1
ATOM 1030 C CA . GLU A 1 132 ? -20.009 -0.593 16.788 1.00 97.12 132 GLU A CA 1
ATOM 1031 C C . GLU A 1 132 ? -19.476 -1.833 16.039 1.00 97.12 132 GLU A C 1
ATOM 1033 O O . GLU A 1 132 ? -19.951 -2.183 14.964 1.00 97.12 132 GLU A O 1
ATOM 1038 N N . CYS A 1 133 ? -18.482 -2.535 16.591 1.00 98.31 133 CYS A N 1
ATOM 1039 C CA . CYS A 1 133 ? -17.984 -3.773 16.010 1.00 98.31 133 CYS A CA 1
ATOM 1040 C C . CYS A 1 133 ? -19.028 -4.898 16.087 1.00 98.31 133 CYS A C 1
ATOM 1042 O O . CYS A 1 133 ? -19.360 -5.384 17.163 1.00 98.31 133 CYS A O 1
ATOM 1044 N N . ILE A 1 134 ? -19.444 -5.388 14.921 1.00 98.19 134 ILE A N 1
ATOM 1045 C CA . ILE A 1 134 ? -20.408 -6.492 14.768 1.00 98.19 134 ILE A CA 1
ATOM 1046 C C . ILE A 1 134 ? -19.765 -7.889 14.683 1.00 98.19 134 ILE A C 1
ATOM 1048 O O . ILE A 1 134 ? -20.404 -8.839 14.243 1.00 98.19 134 ILE A O 1
ATOM 1052 N N . GLY A 1 135 ? -18.468 -8.023 14.974 1.00 98.00 135 GLY A N 1
ATOM 1053 C CA . GLY A 1 135 ? -17.779 -9.322 14.971 1.00 98.00 135 GLY A CA 1
ATOM 1054 C C . GLY A 1 135 ? -17.658 -10.029 13.613 1.00 98.00 135 GLY A C 1
ATOM 1055 O O . GLY A 1 135 ? -17.315 -11.204 13.550 1.00 98.00 135 GLY A O 1
ATOM 1056 N N . CYS A 1 136 ? -17.865 -9.328 12.491 1.00 98.06 136 CYS A N 1
ATOM 1057 C CA . CYS A 1 136 ? -17.927 -9.953 11.159 1.00 98.06 136 CYS A CA 1
ATOM 1058 C C . CYS A 1 136 ? -16.622 -10.621 10.672 1.00 98.06 136 CYS A C 1
ATOM 1060 O O . CYS A 1 136 ? -16.628 -11.322 9.654 1.00 98.06 136 CYS A O 1
ATOM 1062 N N . GLY A 1 137 ? -15.484 -10.355 11.322 1.00 97.69 137 GLY A N 1
ATOM 1063 C CA . GLY A 1 137 ? -14.178 -10.947 11.008 1.00 97.69 137 GLY A CA 1
ATOM 1064 C C . GLY A 1 137 ? -13.544 -10.523 9.675 1.00 97.69 137 GLY A C 1
ATOM 1065 O O . GLY A 1 137 ? -12.521 -11.088 9.289 1.00 97.69 137 GLY A O 1
ATOM 1066 N N . LEU A 1 138 ? -14.108 -9.543 8.957 1.00 97.81 138 LEU A N 1
ATOM 1067 C CA . LEU A 1 138 ? -13.583 -9.101 7.656 1.00 97.81 138 LEU A CA 1
ATOM 1068 C C . LEU A 1 138 ? -12.137 -8.595 7.757 1.00 97.81 138 LEU A C 1
ATOM 1070 O O . LEU A 1 138 ? -11.294 -8.959 6.942 1.00 97.81 138 LEU A O 1
ATOM 1074 N N . CYS A 1 139 ? -11.835 -7.830 8.806 1.00 97.75 139 CYS A N 1
ATOM 1075 C CA . CYS A 1 139 ? -10.496 -7.324 9.093 1.00 97.75 139 CYS A CA 1
ATOM 1076 C C . CYS A 1 139 ? -9.448 -8.442 9.213 1.00 97.75 139 CYS A C 1
ATOM 1078 O O . CYS A 1 139 ? -8.337 -8.282 8.708 1.00 97.75 139 CYS A O 1
ATOM 1080 N N . ALA A 1 140 ? -9.804 -9.573 9.830 1.00 97.69 140 ALA A N 1
ATOM 1081 C CA . ALA A 1 140 ? -8.934 -10.737 9.935 1.00 97.69 140 ALA A CA 1
ATOM 1082 C C . ALA A 1 140 ? -8.765 -11.447 8.588 1.00 97.69 140 ALA A C 1
ATOM 1084 O O . ALA A 1 140 ? -7.634 -11.709 8.178 1.00 97.69 140 ALA A O 1
ATOM 1085 N N . ARG A 1 141 ? -9.870 -11.688 7.868 1.00 97.25 141 ARG A N 1
ATOM 1086 C CA . ARG A 1 141 ? -9.853 -12.363 6.558 1.00 97.25 141 ARG A CA 1
ATOM 1087 C C . ARG A 1 141 ? -9.048 -11.610 5.502 1.00 97.25 141 ARG A C 1
ATOM 1089 O O . ARG A 1 141 ? -8.358 -12.229 4.704 1.00 97.25 141 ARG A O 1
ATOM 1096 N N . GLU A 1 142 ? -9.133 -10.286 5.491 1.00 95.12 142 GLU A N 1
ATOM 1097 C CA . GLU A 1 142 ? -8.470 -9.453 4.487 1.00 95.12 142 GLU A CA 1
ATOM 1098 C C . GLU A 1 142 ? -7.063 -8.994 4.886 1.00 95.12 142 GLU A C 1
ATOM 1100 O O . GLU A 1 142 ? -6.433 -8.221 4.157 1.00 95.12 142 GLU A O 1
ATOM 1105 N N . CYS A 1 143 ? -6.557 -9.414 6.048 1.00 95.69 143 CYS A N 1
ATOM 1106 C CA . CYS A 1 143 ? -5.212 -9.055 6.468 1.00 95.69 143 CYS A CA 1
ATOM 1107 C C . CYS A 1 143 ? -4.184 -9.792 5.587 1.00 95.69 143 CYS A C 1
ATOM 1109 O O . CYS A 1 143 ? -4.021 -11.002 5.741 1.00 95.69 143 CYS A O 1
ATOM 1111 N N . PRO A 1 144 ? -3.418 -9.095 4.723 1.00 91.94 144 PRO A N 1
ATOM 1112 C CA . PRO A 1 144 ? -2.533 -9.754 3.753 1.00 91.94 144 PRO A CA 1
ATOM 1113 C C . PRO A 1 144 ? -1.366 -10.503 4.407 1.00 91.94 144 PRO A C 1
ATOM 1115 O O . PRO A 1 144 ? -0.710 -11.318 3.773 1.00 91.94 144 PRO A O 1
ATOM 1118 N N . VAL A 1 145 ? -1.095 -10.194 5.674 1.00 92.75 145 VAL A N 1
ATOM 1119 C CA . VAL A 1 145 ? 0.006 -10.741 6.473 1.00 92.75 145 VAL A CA 1
ATOM 1120 C C . VAL A 1 145 ? -0.500 -11.587 7.646 1.00 92.75 145 VAL A C 1
ATOM 1122 O O . VAL A 1 145 ? 0.286 -11.989 8.498 1.00 92.75 145 VAL A O 1
ATOM 1125 N N . GLY A 1 146 ? -1.815 -11.842 7.730 1.00 94.81 146 GLY A N 1
ATOM 1126 C CA . GLY A 1 146 ? -2.405 -12.682 8.780 1.00 94.81 146 GLY A CA 1
ATOM 1127 C C . GLY A 1 146 ? -2.086 -12.210 10.204 1.00 94.81 146 GLY A C 1
ATOM 1128 O O . GLY A 1 146 ? -1.796 -13.023 11.081 1.00 94.81 146 GLY A O 1
ATOM 1129 N N . ALA A 1 147 ? -2.076 -10.894 10.426 1.00 95.62 147 ALA A N 1
ATOM 1130 C CA . ALA A 1 147 ? -1.693 -10.275 11.696 1.00 95.62 147 ALA A CA 1
ATOM 1131 C C . ALA A 1 147 ? -2.859 -10.073 12.676 1.00 95.62 147 ALA A C 1
ATOM 1133 O O . ALA A 1 147 ? -2.668 -9.434 13.707 1.00 95.62 147 ALA A O 1
ATOM 1134 N N . ILE A 1 148 ? -4.060 -10.556 12.350 1.00 97.19 148 ILE A N 1
ATOM 1135 C CA . ILE A 1 148 ? -5.272 -10.340 13.146 1.00 97.19 148 ILE A CA 1
ATOM 1136 C C . ILE A 1 148 ? -5.929 -11.690 13.417 1.00 97.19 148 ILE A C 1
ATOM 1138 O O . ILE A 1 148 ? -6.169 -12.460 12.488 1.00 97.19 148 ILE A O 1
ATOM 1142 N N . GLN A 1 149 ? -6.231 -11.958 14.682 1.00 96.38 149 GLN A N 1
ATOM 1143 C CA . GLN A 1 149 ? -7.035 -13.095 15.128 1.00 96.38 149 GLN A CA 1
ATOM 1144 C C . GLN A 1 149 ? -8.358 -12.588 15.697 1.00 96.38 149 GLN A C 1
ATOM 1146 O O . GLN A 1 149 ? -8.398 -11.504 16.266 1.00 96.38 149 GLN A O 1
ATOM 1151 N N . MET A 1 150 ? -9.430 -13.363 15.549 1.00 97.62 150 MET A N 1
ATOM 1152 C CA . MET A 1 150 ? -10.703 -13.072 16.211 1.00 97.62 150 MET A CA 1
ATOM 1153 C C . MET A 1 150 ? -10.749 -13.823 17.547 1.00 97.62 150 MET A C 1
ATOM 1155 O O . MET A 1 150 ? -10.533 -15.033 17.565 1.00 97.62 150 MET A O 1
ATOM 1159 N N . GLN A 1 151 ? -11.004 -13.111 18.642 1.00 97.12 151 GLN A N 1
ATOM 1160 C CA . GLN A 1 151 ? -11.179 -13.646 19.996 1.00 97.12 151 GLN A CA 1
ATOM 1161 C C . GLN A 1 151 ? -12.417 -12.983 20.601 1.00 97.12 151 GLN A C 1
ATOM 1163 O O . GLN A 1 151 ? -12.519 -11.759 20.552 1.00 97.12 151 GLN A O 1
ATOM 1168 N N . ASP A 1 152 ? -13.367 -13.776 21.102 1.00 95.62 152 ASP A N 1
ATOM 1169 C CA . ASP A 1 152 ? -14.650 -13.287 21.637 1.00 95.62 152 ASP A CA 1
ATOM 1170 C C . ASP A 1 152 ? -15.343 -12.282 20.693 1.00 95.62 152 ASP A C 1
ATOM 1172 O O . ASP A 1 152 ? -15.722 -11.176 21.078 1.00 95.62 152 ASP A O 1
ATOM 1176 N N . ASP A 1 153 ? -15.410 -12.643 19.405 1.00 95.88 153 ASP A N 1
ATOM 1177 C CA . ASP A 1 153 ? -15.942 -11.821 18.308 1.00 95.88 153 ASP A CA 1
ATOM 1178 C C . ASP A 1 153 ? -15.265 -10.449 18.120 1.00 95.88 153 ASP A C 1
ATOM 1180 O O . ASP A 1 153 ? -15.776 -9.570 17.422 1.00 95.88 153 ASP A O 1
ATOM 1184 N N . ARG A 1 154 ? -14.055 -10.256 18.659 1.00 97.69 154 ARG A N 1
ATOM 1185 C CA . ARG A 1 154 ? -13.261 -9.030 18.497 1.00 97.69 154 ARG A CA 1
ATOM 1186 C C . ARG A 1 154 ? -11.887 -9.294 17.875 1.00 97.69 154 ARG A C 1
ATOM 1188 O O . ARG A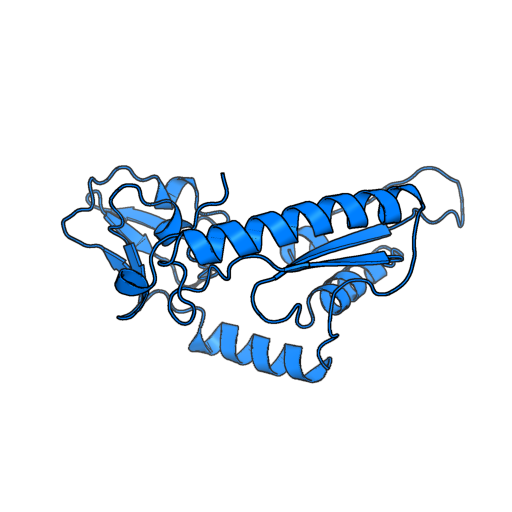 1 154 ? -11.275 -10.328 18.131 1.00 97.69 154 ARG A O 1
ATOM 1195 N N . PRO A 1 155 ? -11.376 -8.377 17.032 1.00 97.69 155 PRO A N 1
ATOM 1196 C CA . PRO A 1 155 ? -10.055 -8.528 16.442 1.00 97.69 155 PRO A CA 1
ATOM 1197 C C . PRO A 1 155 ? -8.948 -8.217 17.456 1.00 97.69 155 PRO A C 1
ATOM 1199 O O . PRO A 1 155 ? -9.016 -7.239 18.198 1.00 97.69 155 PRO A O 1
ATOM 1202 N N . VAL A 1 156 ? -7.896 -9.029 17.423 1.00 96.19 156 VAL A N 1
ATOM 1203 C CA . VAL A 1 156 ? -6.672 -8.902 18.218 1.00 96.19 156 VAL A CA 1
ATOM 1204 C C . VAL A 1 156 ? -5.477 -8.904 17.268 1.00 96.19 156 VAL A C 1
ATOM 1206 O O . VAL A 1 156 ? -5.343 -9.797 16.430 1.00 96.19 156 VAL A O 1
ATOM 1209 N N . TRP A 1 157 ? -4.606 -7.898 17.379 1.00 95.88 157 TRP A N 1
ATOM 1210 C CA . TRP A 1 157 ? -3.472 -7.692 16.473 1.00 95.88 157 TRP A CA 1
ATOM 1211 C C . TRP A 1 157 ? -2.164 -8.245 17.032 1.00 95.88 157 TRP A C 1
ATOM 1213 O O . TRP A 1 157 ? -1.850 -8.056 18.204 1.00 95.88 157 TRP A O 1
ATOM 1223 N N . THR A 1 158 ? -1.337 -8.824 16.159 1.00 89.56 158 THR A N 1
ATOM 1224 C CA . THR A 1 158 ? 0.021 -9.274 16.493 1.00 89.56 158 THR A CA 1
ATOM 1225 C C . THR A 1 158 ? 1.069 -8.332 15.903 1.00 89.56 158 THR A C 1
ATOM 1227 O O . THR A 1 158 ? 1.109 -8.084 14.695 1.00 89.56 158 THR A O 1
ATOM 1230 N N . THR A 1 159 ? 1.939 -7.783 16.756 1.00 82.62 159 THR A N 1
ATOM 1231 C CA . THR A 1 159 ? 2.959 -6.804 16.339 1.00 82.62 159 THR A CA 1
ATOM 1232 C C . THR A 1 159 ? 3.912 -7.380 15.304 1.00 82.62 159 THR A C 1
ATOM 1234 O O . THR A 1 159 ? 4.252 -6.696 14.346 1.00 82.62 159 THR A O 1
ATOM 1237 N N . GLU A 1 160 ? 4.319 -8.641 15.462 1.00 84.44 160 GLU A N 1
ATOM 1238 C CA . GLU A 1 160 ? 5.345 -9.257 14.618 1.00 84.44 160 GLU A CA 1
ATOM 1239 C C . GLU A 1 160 ? 4.964 -9.270 13.141 1.00 84.44 160 GLU A C 1
ATOM 1241 O O . GLU A 1 160 ? 5.775 -8.879 12.303 1.00 84.44 160 GLU A O 1
ATOM 1246 N N . LYS A 1 161 ? 3.717 -9.629 12.829 1.00 85.81 161 LYS A N 1
ATOM 1247 C CA . LYS A 1 161 ? 3.233 -9.739 11.449 1.00 85.81 161 LYS A CA 1
ATOM 1248 C C . LYS A 1 161 ? 2.636 -8.443 10.926 1.00 85.81 161 LYS A C 1
ATOM 1250 O O . LYS A 1 161 ? 2.614 -8.219 9.720 1.00 85.81 161 LYS A O 1
ATOM 1255 N N . CYS A 1 162 ? 2.114 -7.587 11.806 1.00 92.31 162 CYS A N 1
ATOM 1256 C CA . CYS A 1 162 ? 1.403 -6.395 11.375 1.00 92.31 162 CYS A CA 1
ATOM 1257 C C . CYS A 1 162 ? 2.345 -5.449 10.623 1.00 92.31 162 CYS A C 1
ATOM 1259 O O . CYS A 1 162 ? 3.313 -4.923 11.171 1.00 92.31 162 CYS A O 1
ATOM 1261 N N . ALA A 1 163 ? 2.011 -5.188 9.362 1.00 90.25 163 ALA A N 1
ATOM 1262 C CA . ALA A 1 163 ? 2.643 -4.154 8.555 1.00 90.25 163 ALA A CA 1
ATOM 1263 C C . ALA A 1 163 ? 1.994 -2.780 8.776 1.00 90.25 163 ALA A C 1
ATOM 1265 O O . ALA A 1 163 ? 2.266 -1.870 8.015 1.00 90.25 163 ALA A O 1
ATOM 1266 N N . ALA A 1 164 ? 1.086 -2.642 9.747 1.00 92.12 164 ALA A N 1
ATOM 1267 C CA . ALA A 1 164 ? 0.353 -1.423 10.080 1.00 92.12 164 ALA A CA 1
ATOM 1268 C C . ALA A 1 164 ? -0.371 -0.732 8.903 1.00 92.12 164 ALA A C 1
ATOM 1270 O O . ALA A 1 164 ? -0.800 0.396 9.048 1.00 92.12 164 ALA A O 1
ATOM 1271 N N . CYS A 1 165 ? -0.613 -1.415 7.779 1.00 92.56 165 CYS A N 1
ATOM 1272 C CA . CYS A 1 165 ? -1.125 -0.843 6.523 1.00 92.56 165 CYS A CA 1
ATOM 1273 C C . CYS A 1 165 ? -2.546 -0.248 6.560 1.00 92.56 165 CYS A C 1
ATOM 1275 O O . CYS A 1 165 ? -3.014 0.250 5.540 1.00 92.56 165 CYS A O 1
ATOM 1277 N N . LEU A 1 166 ? -3.250 -0.357 7.691 1.00 95.44 166 LEU A N 1
ATOM 1278 C CA . LEU A 1 166 ? -4.611 0.147 7.914 1.00 95.44 166 LEU A CA 1
ATOM 1279 C C . LEU A 1 166 ? -5.701 -0.433 7.012 1.00 95.44 166 LEU A C 1
ATOM 1281 O O . LEU A 1 166 ? -6.831 0.045 7.048 1.00 95.44 166 LEU A O 1
ATOM 1285 N N . ARG A 1 167 ? -5.438 -1.527 6.284 1.00 95.62 167 ARG A N 1
ATOM 1286 C CA . ARG A 1 167 ? -6.493 -2.201 5.510 1.00 95.62 167 ARG A CA 1
ATOM 1287 C C . ARG A 1 167 ? -7.693 -2.580 6.381 1.00 95.62 167 ARG A C 1
ATOM 1289 O O . ARG A 1 167 ? -8.818 -2.312 5.991 1.00 95.62 167 ARG A O 1
ATOM 1296 N N . CYS A 1 168 ? -7.444 -3.100 7.585 1.00 96.69 168 CYS A N 1
ATOM 1297 C CA . CYS A 1 168 ? -8.492 -3.428 8.556 1.00 96.69 168 CYS A CA 1
ATOM 1298 C C . CYS A 1 168 ? -9.345 -2.219 8.971 1.00 96.69 168 CYS A C 1
ATOM 1300 O O . CYS A 1 168 ? -10.546 -2.366 9.164 1.00 96.69 168 CYS A O 1
ATOM 1302 N N . HIS A 1 169 ? -8.741 -1.036 9.085 1.00 97.25 169 HIS A N 1
ATOM 1303 C CA . HIS A 1 169 ? -9.447 0.210 9.364 1.00 97.25 169 HIS A CA 1
ATOM 1304 C C . HIS A 1 169 ? -10.284 0.641 8.159 1.00 97.25 169 HIS A C 1
ATOM 1306 O O . HIS A 1 169 ? -11.446 0.973 8.333 1.00 97.25 169 HIS A O 1
ATOM 1312 N N . HIS A 1 170 ? -9.741 0.583 6.942 1.00 97.19 170 HIS A N 1
ATOM 1313 C CA . HIS A 1 170 ? -10.433 1.040 5.733 1.00 97.19 170 HIS A CA 1
ATOM 1314 C C . HIS A 1 170 ? -11.539 0.120 5.222 1.00 97.19 170 HIS A C 1
ATOM 1316 O O . HIS A 1 170 ? -12.477 0.618 4.611 1.00 97.19 170 HIS A O 1
ATOM 1322 N N . SER A 1 171 ? -11.439 -1.191 5.445 1.00 96.12 171 SER A N 1
ATOM 1323 C CA . SER A 1 171 ? -12.459 -2.144 4.996 1.00 96.12 171 SER A CA 1
ATOM 1324 C C . SER A 1 171 ? -13.509 -2.474 6.051 1.00 96.12 171 SER A C 1
ATOM 1326 O O . SER A 1 171 ? -14.473 -3.167 5.745 1.00 96.12 171 SER A O 1
ATOM 1328 N N . CYS A 1 172 ? -13.359 -1.989 7.289 1.00 97.50 172 CYS A N 1
ATOM 1329 C CA . CYS A 1 172 ? -14.360 -2.211 8.328 1.00 97.50 172 CYS A CA 1
ATOM 1330 C C . CYS A 1 172 ? -15.685 -1.519 7.949 1.00 97.50 172 CYS A C 1
ATOM 1332 O O . CYS A 1 172 ? -15.696 -0.289 7.878 1.00 97.50 172 CYS A O 1
ATOM 1334 N N . PRO A 1 173 ? -16.794 -2.260 7.757 1.00 96.94 173 PRO A N 1
ATOM 1335 C CA . PRO A 1 173 ? -18.063 -1.672 7.319 1.00 96.94 173 PRO A CA 1
ATOM 1336 C C . PRO A 1 173 ? -18.669 -0.731 8.367 1.00 96.94 173 PRO A C 1
ATOM 1338 O O . PRO A 1 173 ? -19.259 0.280 8.013 1.00 96.94 173 PRO A O 1
ATOM 1341 N N . GLU A 1 174 ? -18.447 -1.026 9.648 1.00 97.88 174 GLU A N 1
ATOM 1342 C CA . GLU A 1 174 ? -18.945 -0.227 10.777 1.00 97.88 174 GLU A CA 1
ATOM 1343 C C . GLU A 1 174 ? -17.961 0.865 11.214 1.00 97.88 174 GLU A C 1
ATOM 1345 O O . GLU A 1 174 ? -18.165 1.529 12.222 1.00 97.88 174 GLU A O 1
ATOM 1350 N N . PHE A 1 175 ? -16.834 1.017 10.511 1.00 97.44 175 PHE A N 1
ATOM 1351 C CA . PHE A 1 175 ? -15.752 1.927 10.891 1.00 97.44 175 PHE A CA 1
ATOM 1352 C C . PHE A 1 175 ? -15.255 1.752 12.350 1.00 97.44 175 PHE A C 1
ATOM 1354 O O . PHE A 1 175 ? -14.729 2.673 12.977 1.00 97.44 175 PHE A O 1
ATOM 1361 N N . ALA A 1 176 ? -15.367 0.531 12.884 1.00 98.06 176 ALA A N 1
ATOM 1362 C CA . ALA A 1 176 ? -15.118 0.218 14.291 1.00 98.06 176 ALA A CA 1
ATOM 1363 C C . ALA A 1 176 ? -13.639 0.247 14.699 1.00 98.06 176 ALA A C 1
ATOM 1365 O O . ALA A 1 176 ? -13.317 0.354 15.880 1.00 98.06 176 ALA A O 1
ATOM 1366 N N . ILE A 1 177 ? -12.726 0.094 13.739 1.00 97.94 177 ILE A N 1
ATOM 1367 C CA . ILE A 1 177 ? -11.288 -0.050 13.990 1.00 97.94 177 ILE A CA 1
ATOM 1368 C C . ILE A 1 177 ? -10.612 1.305 13.825 1.00 97.94 177 ILE A C 1
ATOM 1370 O O . ILE A 1 177 ? -10.701 1.909 12.759 1.00 97.94 177 ILE A O 1
ATOM 1374 N N . GLN A 1 178 ? -9.884 1.759 14.842 1.00 97.31 178 GLN A N 1
ATOM 1375 C CA . GLN A 1 178 ? -9.151 3.028 14.836 1.00 97.31 178 GLN A CA 1
ATOM 1376 C C . GLN A 1 178 ? -7.687 2.801 15.215 1.00 97.31 178 GLN A C 1
ATOM 1378 O O . GLN A 1 178 ? -7.358 1.797 15.839 1.00 97.31 178 GLN A O 1
ATOM 1383 N N . ARG A 1 179 ? -6.793 3.714 14.819 1.00 94.50 179 ARG A N 1
ATOM 1384 C CA . ARG A 1 179 ? -5.371 3.693 15.206 1.00 94.50 179 ARG A CA 1
ATOM 1385 C C . ARG A 1 179 ? -4.931 5.074 15.681 1.00 94.50 179 ARG A C 1
ATOM 1387 O O . ARG A 1 179 ? -4.586 5.941 14.878 1.00 94.50 179 ARG A O 1
ATOM 1394 N N . GLY A 1 180 ? -4.956 5.288 16.990 1.00 92.25 180 GLY A N 1
ATOM 1395 C CA . GLY A 1 180 ? -4.736 6.608 17.581 1.00 92.25 180 GLY A CA 1
ATOM 1396 C C . GLY A 1 180 ? -5.878 7.608 17.309 1.00 92.25 180 GLY A C 1
ATOM 1397 O O . GLY A 1 180 ? -6.850 7.301 16.615 1.00 92.25 180 GLY A O 1
ATOM 1398 N N . PRO A 1 181 ? -5.775 8.840 17.836 1.00 92.50 181 PRO A N 1
ATOM 1399 C CA . PRO A 1 181 ? -6.927 9.729 18.021 1.00 92.50 181 PRO A CA 1
ATOM 1400 C C . PRO A 1 181 ? -7.464 10.380 16.738 1.00 92.50 181 PRO A C 1
ATOM 1402 O O . PRO A 1 181 ? -8.593 10.857 16.719 1.00 92.50 181 PRO A O 1
ATOM 1405 N N . LYS A 1 182 ? -6.664 10.438 15.667 1.00 95.50 182 LYS A N 1
ATOM 1406 C CA . LYS A 1 182 ? -7.014 11.184 14.444 1.00 95.50 182 LYS A CA 1
ATOM 1407 C C . LYS A 1 182 ? -7.785 10.36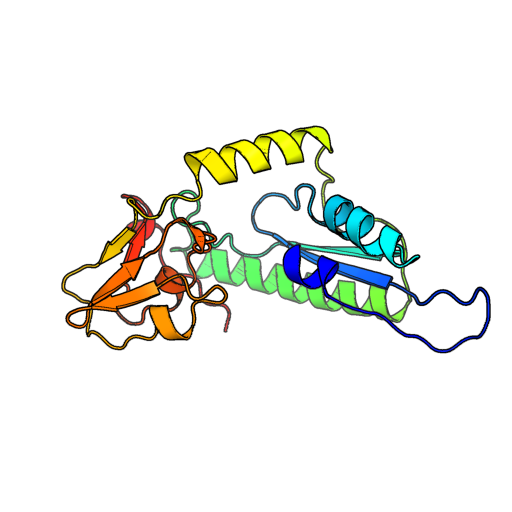5 13.416 1.00 95.50 182 LYS A C 1
ATOM 1409 O O . LYS A 1 182 ? -8.548 10.927 12.638 1.00 95.50 182 LYS A O 1
ATOM 1414 N N . THR A 1 183 ? -7.597 9.048 13.425 1.00 96.06 183 THR A N 1
ATOM 1415 C CA . THR A 1 183 ? -8.102 8.141 12.382 1.00 96.06 183 THR A CA 1
ATOM 1416 C C . THR A 1 183 ? -9.611 8.242 12.175 1.00 96.06 183 THR A C 1
ATOM 1418 O O . THR A 1 183 ? -10.061 8.296 11.034 1.00 96.06 183 THR A O 1
ATOM 1421 N N . ARG A 1 184 ? -10.382 8.408 13.256 1.00 95.81 184 ARG A N 1
ATOM 1422 C CA . ARG A 1 184 ? -11.840 8.576 13.185 1.00 95.81 184 ARG A CA 1
ATOM 1423 C C . ARG A 1 184 ? -12.252 9.837 12.423 1.00 95.81 184 ARG A C 1
ATOM 1425 O O . ARG A 1 184 ? -13.175 9.786 11.621 1.00 95.81 184 ARG A O 1
ATOM 1432 N N . ALA A 1 185 ? -11.560 10.952 12.652 1.00 97.12 185 ALA A N 1
ATOM 1433 C CA . ALA A 1 185 ? -11.834 12.214 11.962 1.00 97.12 185 ALA A CA 1
ATOM 1434 C C . ALA A 1 185 ? -11.313 12.212 10.517 1.00 97.12 185 ALA A C 1
ATOM 1436 O O . ALA A 1 185 ? -11.904 12.837 9.647 1.00 97.12 185 ALA A O 1
ATOM 1437 N N . HIS A 1 186 ? -10.218 11.498 10.262 1.00 97.62 186 HIS A N 1
ATOM 1438 C CA . HIS A 1 186 ? -9.586 11.426 8.948 1.00 97.62 186 HIS A CA 1
ATOM 1439 C C . HIS A 1 186 ? -10.301 10.488 7.961 1.00 97.62 186 HIS A C 1
ATOM 1441 O O . HIS A 1 186 ? -9.985 10.522 6.775 1.00 97.62 186 HIS A O 1
ATOM 1447 N N . GLY A 1 187 ? -11.273 9.691 8.414 1.00 96.62 187 GLY A N 1
ATOM 1448 C CA . GLY A 1 187 ? -12.158 8.898 7.557 1.00 96.62 187 GLY A CA 1
ATOM 1449 C C . GLY A 1 187 ? -11.542 7.612 6.994 1.00 96.62 187 GLY A C 1
ATOM 1450 O O . GLY A 1 187 ? -10.422 7.226 7.324 1.00 96.62 187 GLY A O 1
ATOM 1451 N N . GLN A 1 188 ? -12.301 6.932 6.129 1.00 96.31 188 GLN A N 1
ATOM 1452 C CA . GLN A 1 188 ? -11.873 5.724 5.418 1.00 96.31 188 GLN A CA 1
ATOM 1453 C C . GLN A 1 188 ? -11.681 6.008 3.931 1.00 96.31 188 GLN A C 1
ATOM 1455 O O . GLN A 1 188 ? -12.390 6.816 3.337 1.00 96.31 188 GLN A O 1
ATOM 1460 N N . TYR A 1 189 ? -10.755 5.280 3.315 1.00 95.06 189 TYR A N 1
ATOM 1461 C CA . TYR A 1 189 ? -10.593 5.250 1.876 1.00 95.06 189 TYR A CA 1
ATOM 1462 C C . TYR A 1 189 ? -10.503 3.802 1.409 1.00 95.06 189 TYR A C 1
ATOM 1464 O O . TYR A 1 189 ? -9.543 3.097 1.722 1.00 95.06 189 TYR A O 1
ATOM 1472 N N . LEU A 1 190 ? -11.492 3.383 0.627 1.00 89.62 190 LEU A N 1
ATOM 1473 C CA . LEU A 1 190 ? -11.453 2.150 -0.140 1.00 89.62 190 LEU A CA 1
ATOM 1474 C C . LEU A 1 190 ? -11.601 2.545 -1.608 1.00 89.62 190 LEU A C 1
ATOM 1476 O O . LEU A 1 190 ? -12.590 3.170 -1.985 1.00 89.62 190 LEU A O 1
ATOM 1480 N N . HIS A 1 191 ? -10.576 2.263 -2.413 1.00 79.75 191 HIS A N 1
ATOM 1481 C CA . HIS A 1 191 ? -10.682 2.480 -3.852 1.00 79.75 191 HIS A CA 1
ATOM 1482 C C . HIS A 1 191 ? -11.730 1.500 -4.419 1.00 79.75 191 HIS A C 1
ATOM 1484 O O . HIS A 1 191 ? -11.677 0.332 -4.023 1.00 79.75 191 HIS A O 1
ATOM 1490 N N . PRO A 1 192 ? -12.673 1.974 -5.258 1.00 66.12 192 PRO A N 1
ATOM 1491 C CA . PRO A 1 192 ? -13.745 1.158 -5.831 1.00 66.12 192 PRO A CA 1
ATOM 1492 C C . PRO A 1 192 ? -13.245 0.052 -6.766 1.00 66.12 192 PRO A C 1
ATOM 1494 O O . PRO A 1 192 ? -12.112 0.167 -7.290 1.00 66.12 192 PRO A O 1
#

Foldseek 3Di:
DLVCLQPDDDDDDDPPPDADAAAEEDEEAPDSECPQVSSQVSCVVNVHGHFYYAAAHAHHQPQVPAAPPPVVVRVVSVVSRVVRVVVVVVCVVVSPGDYHHPDYDDNVVNVVVVVCQLPPVLDPVQKDFAPLQPLPCPLQVPQPQNQWDADPSDIDGDSVRGSNSCPSCQPRPSSGIDGDDRNVVRDHDDDD

Secondary structure (DSSP, 8-state):
-HHHHHH-----SSSTT-----EEEEEESS--TTHHHHHHHHHGGGT---SEEEEEE-----TTT-----HHHHHHHHHHHHHHHHHHHHHHHTT--EEESSSPPPHHHHHHHHHHIIIIIS-STTEEE-TT-----HHHHT-TT--EEEETTEEEE-TTT-----HHHHH-TT--EEESTTHHHH------

Radius of gyration: 19.08 Å; chains: 1; bounding box: 42×33×48 Å

Sequence (192 aa):
MREFLESASFTWEGGEGAQPYVFYVATYGTTIGAVVSSANKLLVKDSLRIDGAFGVRMPDTWTPMFDVSDAQKVARRNEVADRRIRKIRELIDSRATGWHAGIPSPGFAGGIYGRVYENSLRRTDEFTVGEECIGCGLCARECPVGAIQMQDDRPVWTTEKCAACLRCHHSCPEFAIQRGPKTRAHGQYLHP